Protein AF-A0A955KE18-F1 (afdb_monomer_lite)

Secondary structure (DSSP, 8-state):
----BSS-SSS--SS-HHHHHHHHHTT--BHHHHTTSBHHHHHHH-TT--HHHHHHHHHHHHTTT--PBP-SBPP--S-TTHHHHHHHHTTT--BHHHHHTS-HHHHHHHTTGGGSTT-SSHHHHHHHHHHTT--GGGS--TT--HHHHHHHHHTT--SSGGGTTS-HHHHHHHTSTTTT-TTPPPPS--HHHHHHHHHHHHHTT-PPP----

Sequence (213 aa):
MKKTELFTSTGHDELSLELKRLLTKAGLKSFSQLSEFTRLGLLELIPELKVRHLVNLELALEIRDLFFQPDNSIQLDLFINQRKLFELWKKGVYTYEQLDKLPFAEFAVAMGGPHSRFFRRRVDAESWAKEHGIAKKLFEILYLTSRTAWLLYAGGITSLEETVIKSDFELAQILQPSFGLNGIKLLPLTRKRLLEIKFALLKAGIHRPCMPL

Structure (mmCIF, N/CA/C/O backbone):
data_AF-A0A955KE18-F1
#
_entry.id   AF-A0A955KE18-F1
#
loop_
_atom_site.group_PDB
_atom_site.id
_atom_site.type_symbol
_atom_site.label_atom_id
_atom_site.label_alt_id
_atom_site.label_comp_id
_atom_site.label_asym_id
_atom_site.label_entity_id
_atom_site.label_seq_id
_atom_site.pdbx_PDB_ins_code
_atom_site.Cartn_x
_atom_site.Cartn_y
_atom_site.Cartn_z
_atom_site.occupancy
_atom_site.B_iso_or_equiv
_atom_site.auth_seq_id
_atom_site.auth_comp_id
_atom_site.auth_asym_id
_atom_site.auth_atom_id
_atom_site.pdbx_PDB_model_num
ATOM 1 N N . MET A 1 1 ? 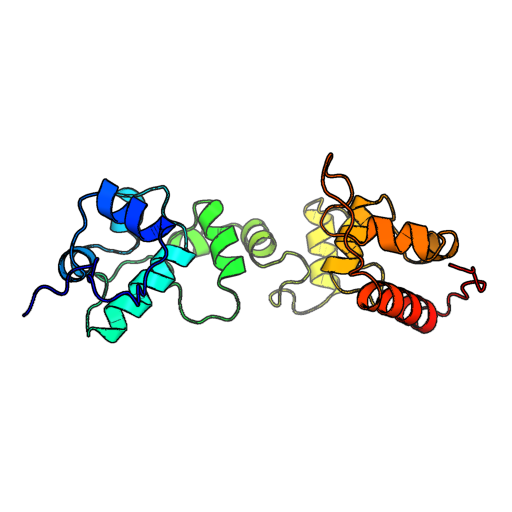-27.427 -4.210 27.580 1.00 44.22 1 MET A N 1
ATOM 2 C CA . MET A 1 1 ? -26.305 -4.959 26.965 1.00 44.22 1 MET A CA 1
ATOM 3 C C . MET A 1 1 ? -25.075 -4.826 27.853 1.00 44.22 1 MET A C 1
ATOM 5 O O . MET A 1 1 ? -24.853 -3.742 28.381 1.00 44.22 1 MET A O 1
ATOM 9 N N . LYS A 1 2 ? -24.318 -5.909 28.088 1.00 43.44 2 LYS A N 1
ATOM 10 C CA . LYS A 1 2 ? -23.062 -5.845 28.857 1.00 43.44 2 LYS A CA 1
ATOM 11 C C . LYS A 1 2 ? -22.072 -4.953 28.098 1.00 43.44 2 LYS A C 1
ATOM 13 O O . LYS A 1 2 ? -21.867 -5.167 26.910 1.00 43.44 2 LYS A O 1
ATOM 18 N N . LYS A 1 3 ? -21.480 -3.959 28.769 1.00 49.47 3 LYS A N 1
ATOM 19 C CA . LYS A 1 3 ? -20.371 -3.170 28.215 1.00 49.47 3 LYS A CA 1
ATOM 20 C C . LYS A 1 3 ? -19.188 -4.115 28.013 1.00 49.47 3 LYS A C 1
ATOM 22 O O . LYS A 1 3 ? -18.540 -4.496 28.981 1.00 49.47 3 LYS A O 1
ATOM 27 N N . THR A 1 4 ? -18.943 -4.538 26.780 1.00 64.44 4 THR A N 1
ATOM 28 C CA . THR A 1 4 ? -17.743 -5.299 26.427 1.00 64.44 4 THR A CA 1
ATOM 29 C C . THR A 1 4 ? -16.579 -4.314 26.422 1.00 64.44 4 THR A C 1
ATOM 31 O O . THR A 1 4 ? -16.478 -3.448 25.548 1.00 64.44 4 THR A O 1
ATOM 34 N N . GLU A 1 5 ? -15.762 -4.366 27.469 1.00 71.19 5 GLU A N 1
ATOM 35 C CA . GLU A 1 5 ? -14.581 -3.517 27.611 1.00 71.19 5 GLU A CA 1
ATOM 36 C C . GLU A 1 5 ? -13.586 -3.793 26.472 1.00 71.19 5 GLU A C 1
ATOM 38 O O . GLU A 1 5 ? -13.422 -4.934 26.040 1.00 71.19 5 GLU A O 1
ATOM 43 N N . LEU A 1 6 ? -12.917 -2.743 25.981 1.00 66.06 6 LEU A N 1
ATOM 44 C CA . LEU A 1 6 ? -11.874 -2.845 24.945 1.00 66.06 6 LEU A CA 1
ATOM 45 C C . LEU A 1 6 ? -10.600 -3.537 25.453 1.00 66.06 6 LEU A C 1
ATOM 47 O O . LEU A 1 6 ? -9.755 -3.969 24.667 1.00 66.06 6 LEU A O 1
ATOM 51 N N . PHE A 1 7 ? -10.438 -3.604 26.773 1.00 68.62 7 PHE A N 1
ATOM 52 C CA . PHE A 1 7 ? -9.232 -4.066 27.441 1.00 68.62 7 PHE A CA 1
ATOM 53 C C . PHE A 1 7 ? -9.607 -5.161 28.441 1.00 68.62 7 PHE A C 1
ATOM 55 O O . PHE A 1 7 ? -9.919 -4.877 29.591 1.00 68.62 7 PHE A O 1
ATOM 62 N N . THR A 1 8 ? -9.600 -6.418 28.006 1.00 60.78 8 THR A N 1
ATOM 63 C CA . THR A 1 8 ? -9.809 -7.562 28.902 1.00 60.78 8 THR A CA 1
ATOM 64 C C . THR A 1 8 ? -8.496 -7.982 29.558 1.00 60.78 8 THR A C 1
ATOM 66 O O . THR A 1 8 ? -7.443 -7.966 28.928 1.00 60.78 8 THR A O 1
ATOM 69 N N . SER A 1 9 ? -8.547 -8.413 30.818 1.00 50.03 9 SER A N 1
ATOM 70 C CA . SER A 1 9 ? -7.382 -8.887 31.584 1.00 50.03 9 SER A CA 1
ATOM 71 C C . SER A 1 9 ? -6.884 -10.289 31.189 1.00 50.03 9 SER A C 1
ATOM 73 O O . SER A 1 9 ? -5.936 -10.794 31.785 1.00 50.03 9 SER A O 1
ATOM 75 N N . THR A 1 10 ? -7.502 -10.939 30.199 1.00 49.62 10 THR A N 1
ATOM 76 C CA . THR A 1 10 ? -7.378 -12.384 29.933 1.00 49.62 10 THR A CA 1
ATOM 77 C C . THR A 1 10 ? -6.308 -12.785 28.907 1.00 49.62 10 THR A C 1
ATOM 79 O O . THR A 1 10 ? -6.314 -13.914 28.429 1.00 49.62 10 THR A O 1
ATOM 82 N N . GLY A 1 11 ? -5.347 -11.915 28.581 1.00 41.34 11 GLY A N 1
ATOM 83 C CA . GLY A 1 11 ? -4.102 -12.306 27.892 1.00 41.34 11 GLY A CA 1
ATOM 84 C C . GLY A 1 11 ? -4.207 -12.670 26.400 1.00 41.34 11 GLY A C 1
ATOM 85 O O . GLY A 1 11 ? -3.175 -12.785 25.741 1.00 41.34 11 GLY A O 1
ATOM 86 N N . HIS A 1 12 ? -5.413 -12.774 25.836 1.00 47.25 12 HIS A N 1
ATOM 87 C CA . HIS A 1 12 ? -5.652 -12.876 24.392 1.00 47.25 12 HIS A CA 1
ATOM 88 C C . HIS A 1 12 ? -6.223 -11.564 23.869 1.00 47.25 12 HIS A C 1
ATOM 90 O O . HIS A 1 12 ? -7.423 -11.407 23.661 1.00 47.25 12 HIS A O 1
ATOM 96 N N . ASP A 1 13 ? -5.335 -10.592 23.704 1.00 61.28 13 ASP A N 1
ATOM 97 C CA . ASP A 1 13 ? -5.711 -9.274 23.230 1.00 61.28 13 ASP A CA 1
ATOM 98 C C . ASP A 1 13 ? -5.904 -9.269 21.713 1.00 61.28 13 ASP A C 1
ATOM 100 O O . ASP A 1 13 ? -4.947 -9.331 20.945 1.00 61.28 13 ASP A O 1
ATOM 104 N N . GLU A 1 14 ? -7.162 -9.155 21.287 1.00 65.94 14 GLU A N 1
ATOM 105 C CA . GLU A 1 14 ? -7.567 -9.067 19.875 1.00 65.94 14 GLU A CA 1
ATOM 106 C C . GLU A 1 14 ? -7.007 -7.819 19.167 1.00 65.94 14 GLU A C 1
ATOM 108 O O . GLU A 1 14 ? -6.868 -7.787 17.944 1.00 65.94 14 GLU A O 1
ATOM 113 N N . LEU A 1 15 ? -6.656 -6.783 19.936 1.00 75.62 15 LEU A N 1
ATOM 114 C CA . LEU A 1 15 ? -6.147 -5.511 19.430 1.00 75.62 15 LEU A CA 1
ATOM 115 C C . LEU A 1 15 ? -4.656 -5.356 19.723 1.00 75.62 15 LEU A C 1
ATOM 117 O O . LEU A 1 15 ? -4.190 -5.601 20.838 1.00 75.62 15 LEU A O 1
ATOM 121 N N . SER A 1 16 ? -3.912 -4.857 18.734 1.00 79.38 16 SER A N 1
ATOM 122 C CA . SER A 1 16 ? -2.484 -4.580 18.891 1.00 79.38 16 SER A CA 1
ATOM 123 C C . SER A 1 16 ? -2.221 -3.547 19.993 1.00 79.38 16 SER A C 1
ATOM 125 O O . SER A 1 16 ? -3.014 -2.634 20.227 1.00 79.38 16 SER A O 1
ATOM 127 N N . LEU A 1 17 ? -1.054 -3.637 20.636 1.00 81.75 17 LEU A N 1
ATOM 128 C CA . LEU A 1 17 ? -0.642 -2.694 21.683 1.00 81.75 17 LEU A CA 1
ATOM 129 C C . LEU A 1 17 ? -0.594 -1.236 21.178 1.00 81.75 17 LEU A C 1
ATOM 131 O O . LEU A 1 17 ? -0.898 -0.307 21.924 1.00 81.75 17 LEU A O 1
ATOM 135 N N . GLU A 1 18 ? -0.235 -1.037 19.905 1.00 84.31 18 GLU A N 1
ATOM 136 C CA . GLU A 1 18 ? -0.292 0.265 19.225 1.00 84.31 18 GLU A CA 1
ATOM 137 C C . GLU A 1 18 ? -1.727 0.804 19.203 1.00 84.31 18 GLU A C 1
ATOM 139 O O . GLU A 1 18 ? -1.970 1.918 19.662 1.00 84.31 18 GLU A O 1
ATOM 144 N N . LEU A 1 19 ? -2.678 -0.006 18.732 1.00 84.25 19 LEU A N 1
ATOM 145 C CA . LEU A 1 19 ? -4.082 0.376 18.623 1.00 84.25 19 LEU A CA 1
ATOM 146 C C . LEU A 1 19 ? -4.696 0.670 19.992 1.00 84.25 19 LEU A C 1
ATOM 148 O O . LEU A 1 19 ? -5.354 1.690 20.172 1.00 84.25 19 LEU A O 1
ATOM 152 N N . LYS A 1 20 ? -4.401 -0.168 20.986 1.00 84.38 20 LYS A N 1
ATOM 153 C CA . LYS A 1 20 ? -4.846 0.048 22.364 1.00 84.38 20 LYS A CA 1
ATOM 154 C C . LYS A 1 20 ? -4.407 1.403 22.907 1.00 84.38 20 LYS A C 1
ATOM 156 O O . LYS A 1 20 ? -5.231 2.140 23.433 1.00 84.38 20 LYS A O 1
ATOM 161 N N . ARG A 1 21 ? -3.132 1.765 22.725 1.00 86.44 21 ARG A N 1
ATOM 162 C CA . ARG A 1 21 ? -2.597 3.064 23.168 1.00 86.44 21 ARG A CA 1
ATOM 163 C C . ARG A 1 21 ? -3.319 4.240 22.515 1.00 86.44 21 ARG A C 1
ATOM 165 O O . ARG A 1 21 ? -3.575 5.225 23.201 1.00 86.44 21 ARG A O 1
ATOM 172 N N . LEU A 1 22 ? -3.633 4.142 21.224 1.00 89.44 22 LEU A N 1
ATOM 173 C CA . LEU A 1 22 ? -4.369 5.184 20.503 1.00 89.44 22 LEU A CA 1
ATOM 174 C C . LEU A 1 22 ? -5.787 5.356 21.067 1.00 89.44 22 LEU A C 1
ATOM 176 O O . LEU A 1 22 ? -6.171 6.466 21.422 1.00 89.44 22 LEU A O 1
ATOM 180 N N . LEU A 1 23 ? -6.521 4.256 21.251 1.00 89.44 23 LEU A N 1
ATOM 181 C CA . LEU A 1 23 ? -7.885 4.284 21.795 1.00 89.44 23 LEU A CA 1
ATOM 182 C C . LEU A 1 23 ? -7.929 4.781 23.243 1.00 89.44 23 LEU A C 1
ATOM 184 O O . LEU A 1 23 ? -8.769 5.611 23.583 1.00 89.44 23 LEU A O 1
ATOM 188 N N . THR A 1 24 ? -6.992 4.336 24.090 1.00 87.56 24 THR A N 1
ATOM 189 C CA . THR A 1 24 ? -6.902 4.806 25.479 1.00 87.56 24 THR A CA 1
ATOM 190 C C . THR A 1 24 ? -6.626 6.306 25.546 1.00 87.56 24 THR A C 1
ATOM 192 O O . THR A 1 24 ? -7.254 6.992 26.351 1.00 87.56 24 THR A O 1
ATOM 195 N N . LYS A 1 25 ? -5.722 6.832 24.704 1.00 89.12 25 LYS A N 1
ATOM 196 C CA . LYS A 1 25 ? -5.442 8.277 24.635 1.00 89.12 25 LYS A CA 1
ATOM 197 C C . LYS A 1 25 ? -6.675 9.087 24.237 1.00 89.12 25 LYS A C 1
ATOM 199 O O . LYS A 1 25 ? -6.874 10.168 24.776 1.00 89.12 25 LYS A O 1
ATOM 204 N N . ALA A 1 26 ? -7.505 8.543 23.353 1.00 87.06 26 ALA A N 1
ATOM 205 C CA . ALA A 1 26 ? -8.761 9.153 22.929 1.00 87.06 26 ALA A CA 1
ATOM 206 C C . ALA A 1 26 ? -9.922 8.959 23.925 1.00 87.06 26 ALA A C 1
ATOM 208 O O . ALA A 1 26 ? -11.042 9.379 23.658 1.00 87.06 26 ALA A O 1
ATOM 209 N N . GLY A 1 27 ? -9.688 8.303 25.067 1.00 89.00 27 GLY A N 1
ATOM 210 C CA . GLY A 1 27 ? -10.716 8.068 26.084 1.00 89.00 27 GLY A CA 1
ATOM 211 C C . GLY A 1 27 ? -11.725 6.966 25.740 1.00 89.00 27 GLY A C 1
ATOM 212 O O . GLY A 1 27 ? -12.706 6.799 26.467 1.00 89.00 27 GLY A O 1
ATOM 213 N N . LEU A 1 28 ? -11.482 6.182 24.686 1.00 89.19 28 LEU A N 1
ATOM 214 C CA . LEU A 1 28 ? -12.350 5.089 24.249 1.00 89.19 28 LEU A CA 1
ATOM 215 C C . LEU A 1 28 ? -12.003 3.808 25.019 1.00 89.19 28 LEU A C 1
ATOM 217 O O . LEU A 1 28 ? -10.876 3.309 24.957 1.00 89.19 28 LEU A O 1
ATOM 221 N N . LYS A 1 29 ? -12.969 3.290 25.785 1.00 85.12 29 LYS A N 1
ATOM 222 C CA . LYS A 1 29 ? -12.775 2.191 26.749 1.00 85.12 29 LYS A CA 1
ATOM 223 C C . LYS A 1 29 ? -13.691 0.986 26.531 1.00 85.12 29 LYS A C 1
ATOM 225 O O . LYS A 1 29 ? -13.410 -0.076 27.085 1.00 85.12 29 LYS A O 1
ATOM 230 N N . SER A 1 30 ? -14.738 1.095 25.714 1.00 86.12 30 SER A N 1
ATOM 231 C CA . SER A 1 30 ? -15.592 -0.044 25.355 1.00 86.12 30 SER A CA 1
ATOM 232 C C . SER A 1 30 ? -15.920 -0.109 23.866 1.00 86.12 30 SER A C 1
ATOM 234 O O . SER A 1 30 ? -15.949 0.903 23.169 1.00 86.12 30 SER A O 1
ATOM 236 N N . PHE A 1 31 ? -16.234 -1.316 23.390 1.00 85.00 31 PHE A N 1
ATOM 237 C CA . PHE A 1 31 ? -16.703 -1.527 22.017 1.00 85.00 31 PHE A CA 1
ATOM 238 C C . PHE A 1 31 ? -18.038 -0.823 21.744 1.00 85.00 31 PHE A C 1
ATOM 240 O O . PHE A 1 31 ? -18.260 -0.335 20.644 1.00 85.00 31 PHE A O 1
ATOM 247 N N . SER A 1 32 ? -18.892 -0.680 22.762 1.00 86.25 32 SER A N 1
ATOM 248 C CA . SER A 1 32 ? -20.140 0.082 22.638 1.00 86.25 32 SER A CA 1
ATOM 249 C C . SER A 1 32 ? -19.906 1.565 22.328 1.00 86.25 32 SER A C 1
ATOM 251 O O . SER A 1 32 ? -20.684 2.156 21.594 1.00 86.25 32 SER A O 1
ATOM 253 N N . GLN A 1 33 ? -18.835 2.170 22.862 1.00 89.69 33 GLN A N 1
ATOM 254 C CA . GLN A 1 33 ? -18.489 3.553 22.519 1.00 89.69 33 GLN A CA 1
ATOM 255 C C . GLN A 1 33 ? -18.046 3.644 21.062 1.00 89.69 33 GLN A C 1
ATOM 257 O O . GLN A 1 33 ? -18.396 4.592 20.381 1.00 89.69 33 GLN A O 1
ATOM 262 N N . LEU A 1 34 ? -17.312 2.644 20.561 1.00 88.31 34 LEU A N 1
ATOM 263 C CA . LEU A 1 34 ? -16.888 2.616 19.161 1.00 88.31 34 LEU A CA 1
ATOM 264 C C . LEU A 1 34 ? -18.074 2.539 18.193 1.00 88.31 34 LEU A C 1
ATOM 266 O O . LEU A 1 34 ? -18.036 3.213 17.172 1.00 88.31 34 LEU A O 1
ATOM 270 N N . SER A 1 35 ? -19.139 1.798 18.525 1.00 87.88 35 SER A N 1
ATOM 271 C CA . SER A 1 35 ? -20.347 1.715 17.683 1.00 87.88 35 SER A CA 1
ATOM 272 C C . SER A 1 35 ? -21.156 3.017 17.582 1.00 87.88 35 SER A C 1
ATOM 274 O O . SER A 1 35 ? -22.066 3.114 16.761 1.00 87.88 35 SER A O 1
ATOM 276 N N . GLU A 1 36 ? -20.847 4.026 18.402 1.00 90.31 36 GLU A N 1
ATOM 277 C CA . GLU A 1 36 ? -21.452 5.363 18.306 1.00 90.31 36 GLU A CA 1
ATOM 278 C C . GLU A 1 36 ? -20.779 6.225 17.224 1.00 90.31 36 GLU A C 1
ATOM 280 O O . GLU A 1 36 ? -21.361 7.208 16.771 1.00 90.31 36 GLU A O 1
ATOM 285 N N . PHE A 1 37 ? -19.574 5.854 16.776 1.00 90.25 37 PHE A N 1
ATOM 286 C CA . PHE A 1 37 ? -18.830 6.592 15.759 1.00 90.25 37 PHE A CA 1
ATOM 287 C C . PHE A 1 37 ? -19.086 6.048 14.353 1.00 90.25 37 PHE A C 1
ATOM 289 O O . PHE A 1 37 ? -19.303 4.853 14.145 1.00 90.25 37 PHE A O 1
ATOM 296 N N . THR A 1 38 ? -18.988 6.939 13.369 1.00 87.44 38 THR A N 1
ATOM 297 C CA . THR A 1 38 ? -18.707 6.565 11.980 1.00 87.44 38 THR A CA 1
ATOM 298 C C . THR A 1 38 ? -17.209 6.281 11.816 1.00 87.44 38 THR A C 1
ATOM 300 O O . THR A 1 38 ? -16.398 6.660 12.670 1.00 87.44 38 THR A O 1
ATOM 303 N N . ARG A 1 39 ? -16.793 5.645 10.712 1.00 80.88 39 ARG A N 1
ATOM 304 C CA . ARG A 1 39 ? -15.359 5.403 10.455 1.00 80.88 39 ARG A CA 1
ATOM 305 C C . ARG A 1 39 ? -14.594 6.717 10.337 1.00 80.88 39 ARG A C 1
ATOM 307 O O . ARG A 1 39 ? -13.512 6.849 10.909 1.00 80.88 39 ARG A O 1
ATOM 314 N N . LEU A 1 40 ? -15.173 7.683 9.622 1.00 81.25 40 LEU A N 1
ATOM 315 C CA . LEU A 1 40 ? -14.588 9.015 9.467 1.00 81.25 40 LEU A CA 1
ATOM 316 C C . LEU A 1 40 ? -14.537 9.763 10.789 1.00 81.25 40 LEU A C 1
ATOM 318 O O . LEU A 1 40 ? -13.484 10.285 11.135 1.00 81.25 40 LEU A O 1
ATOM 322 N N . GLY A 1 41 ? -15.620 9.737 11.566 1.00 86.81 41 GLY A N 1
ATOM 323 C CA . GLY A 1 41 ? -15.657 10.399 12.867 1.00 86.81 41 GLY A CA 1
ATOM 324 C C . GLY A 1 41 ? -14.595 9.852 13.822 1.00 86.81 41 GLY A C 1
ATOM 325 O O . GLY A 1 41 ? -13.973 10.612 14.562 1.00 86.81 41 GLY A O 1
ATOM 326 N N . LEU A 1 42 ? -14.318 8.544 13.771 1.00 87.94 42 LEU A N 1
ATOM 327 C CA . LEU A 1 42 ? -13.255 7.942 14.574 1.00 87.94 42 LEU A CA 1
ATOM 328 C C . LEU A 1 42 ? -11.845 8.356 14.107 1.00 87.94 42 LEU A C 1
ATOM 330 O O . LEU A 1 42 ? -10.963 8.548 14.943 1.00 87.94 42 LEU A O 1
ATOM 334 N N . LEU A 1 43 ? -11.619 8.507 12.798 1.00 81.81 43 LEU A N 1
ATOM 335 C CA . LEU A 1 43 ? -10.354 9.013 12.244 1.00 81.81 43 LEU A CA 1
ATOM 336 C C . LEU A 1 43 ? -10.121 10.487 12.564 1.00 81.81 43 LEU A C 1
ATOM 338 O O . LEU A 1 43 ? -9.006 10.869 12.897 1.00 81.81 43 LEU A O 1
ATOM 342 N N . GLU A 1 44 ? -11.160 11.310 12.460 1.00 84.12 44 GLU A N 1
ATOM 343 C CA . GLU A 1 44 ? -11.095 12.728 12.812 1.00 84.12 44 GLU A CA 1
ATOM 344 C C . GLU A 1 44 ? -10.773 12.905 14.298 1.00 84.12 44 GLU A C 1
ATOM 346 O O . GLU A 1 44 ? -9.970 13.764 14.662 1.00 84.12 44 GLU A O 1
ATOM 351 N N . LEU A 1 45 ? -11.338 12.043 15.151 1.00 88.75 45 LEU A N 1
ATOM 352 C CA . LEU A 1 45 ? -11.025 12.005 16.576 1.00 88.75 45 LEU A CA 1
ATOM 353 C C . LEU A 1 45 ? -9.596 11.506 16.856 1.00 88.75 45 LEU A C 1
ATOM 355 O O . LEU A 1 45 ? -8.966 11.968 17.808 1.00 88.75 45 LEU A O 1
ATOM 359 N N . ILE A 1 46 ? -9.090 10.550 16.067 1.00 89.75 46 ILE A N 1
ATOM 360 C CA . ILE A 1 46 ? -7.779 9.912 16.266 1.00 89.75 46 ILE A CA 1
ATOM 361 C C . ILE A 1 46 ? -6.996 9.869 14.940 1.00 89.75 46 ILE A C 1
ATOM 363 O O . ILE A 1 46 ? -6.937 8.817 14.288 1.00 89.75 46 ILE A O 1
ATOM 367 N N . PRO A 1 47 ? -6.345 10.978 14.543 1.00 81.50 47 PRO A N 1
ATOM 368 C CA . PRO A 1 47 ? -5.675 11.095 13.244 1.00 81.50 47 PRO A CA 1
ATOM 369 C C . PRO A 1 47 ? -4.545 10.082 13.015 1.00 81.50 47 PRO A C 1
ATOM 371 O O . PRO A 1 47 ? -4.185 9.784 11.878 1.00 81.50 47 PRO A O 1
ATOM 374 N N . GLU A 1 48 ? -3.963 9.525 14.081 1.00 84.81 48 GLU A N 1
ATOM 375 C CA . GLU A 1 48 ? -2.908 8.513 13.998 1.00 84.81 48 GLU A CA 1
ATOM 376 C C . GLU A 1 48 ? -3.432 7.094 13.712 1.00 84.81 48 GLU A C 1
ATOM 378 O O . GLU A 1 48 ? -2.637 6.155 13.543 1.00 84.81 48 GLU A O 1
ATOM 383 N N . LEU A 1 49 ? -4.755 6.895 13.661 1.00 81.38 49 LEU A N 1
ATOM 384 C CA . LEU A 1 49 ? -5.328 5.626 13.231 1.00 81.38 49 LEU A CA 1
ATOM 385 C C . LEU A 1 49 ? -4.958 5.337 11.772 1.00 81.38 49 LEU A C 1
ATOM 387 O O . LEU A 1 49 ? -5.113 6.143 10.863 1.00 81.38 49 LEU A O 1
ATOM 391 N N . LYS A 1 50 ? -4.479 4.116 11.540 1.00 75.62 50 LYS A N 1
ATOM 392 C CA . LYS A 1 50 ? -4.192 3.585 10.207 1.00 75.62 50 LYS A CA 1
ATOM 393 C C . LYS A 1 50 ? -5.396 2.769 9.744 1.00 75.62 50 LYS A C 1
ATOM 395 O O . LYS A 1 50 ? -6.054 2.152 10.571 1.00 75.62 50 LYS A O 1
ATOM 400 N N . VAL A 1 51 ? -5.592 2.627 8.432 1.00 67.88 51 VAL A N 1
ATOM 401 C CA . VAL A 1 51 ? -6.580 1.702 7.819 1.00 67.88 51 VAL A CA 1
ATOM 402 C C . VAL A 1 51 ? -6.608 0.336 8.507 1.00 67.88 51 VAL A C 1
ATOM 404 O O . VAL A 1 51 ? -7.659 -0.138 8.913 1.00 67.88 51 VAL A O 1
ATOM 407 N N . ARG A 1 52 ? -5.431 -0.273 8.717 1.00 67.69 52 ARG A N 1
ATOM 408 C CA . ARG A 1 52 ? -5.302 -1.579 9.389 1.00 67.69 52 ARG A CA 1
ATOM 409 C C . ARG A 1 52 ? -5.913 -1.602 10.795 1.00 67.69 52 ARG A C 1
ATOM 411 O O . ARG A 1 52 ? -6.335 -2.648 11.260 1.00 67.69 52 ARG A O 1
ATOM 418 N N . HIS A 1 53 ? -5.897 -0.465 11.490 1.00 81.62 53 HIS A N 1
ATOM 419 C CA . HIS A 1 53 ? -6.486 -0.341 12.813 1.00 81.62 53 HIS A CA 1
ATOM 420 C C . HIS A 1 53 ? -8.008 -0.356 12.717 1.00 81.62 53 HIS A C 1
ATOM 422 O O . HIS A 1 53 ? -8.631 -1.072 13.484 1.00 81.62 53 HIS A O 1
ATOM 428 N N . LEU A 1 54 ? -8.589 0.361 11.752 1.00 78.50 54 LEU A N 1
ATOM 429 C CA . LEU A 1 54 ? -10.036 0.361 11.538 1.00 78.50 54 LEU A CA 1
ATOM 430 C C . LEU A 1 54 ? -10.552 -1.006 11.102 1.00 78.50 54 LEU A C 1
ATOM 432 O O . LEU A 1 54 ? -11.509 -1.466 11.701 1.00 78.50 54 LEU A O 1
ATOM 436 N N . VAL A 1 55 ? -9.871 -1.698 10.180 1.00 72.94 55 VAL A N 1
ATOM 437 C CA . VAL A 1 55 ? -10.240 -3.077 9.793 1.00 72.94 55 VAL A CA 1
ATOM 438 C C . VAL A 1 55 ? -10.253 -3.998 11.013 1.00 72.94 55 VAL A C 1
ATOM 440 O O . VAL A 1 55 ? -11.195 -4.755 11.222 1.00 72.94 55 VAL A O 1
ATOM 443 N N . ASN A 1 56 ? -9.218 -3.918 11.856 1.00 76.88 56 ASN A N 1
ATOM 444 C CA . ASN A 1 56 ? -9.161 -4.719 13.077 1.00 76.88 56 ASN A CA 1
ATOM 445 C C . ASN A 1 56 ? -10.299 -4.367 14.050 1.00 76.88 56 ASN A C 1
ATOM 447 O O . ASN A 1 56 ? -10.793 -5.254 14.741 1.00 76.88 56 ASN A O 1
ATOM 451 N N . LEU A 1 57 ? -10.710 -3.096 14.116 1.00 83.81 57 LEU A N 1
ATOM 452 C CA . LEU A 1 57 ? -11.838 -2.669 14.945 1.00 83.81 57 LEU A CA 1
ATOM 453 C C . LEU A 1 57 ? -13.182 -3.107 14.375 1.00 83.81 57 LEU A C 1
ATOM 455 O O . LEU A 1 57 ? -14.028 -3.530 15.151 1.00 83.81 57 LEU A O 1
ATOM 459 N N . GLU A 1 58 ? -13.369 -3.055 13.059 1.00 80.06 58 GLU A N 1
ATOM 460 C CA . GLU A 1 58 ? -14.572 -3.554 12.389 1.00 80.06 58 GLU A CA 1
ATOM 461 C C . GLU A 1 58 ? -14.770 -5.038 12.657 1.00 80.06 58 GLU A C 1
ATOM 463 O O . GLU A 1 58 ? -15.830 -5.429 13.132 1.00 80.06 58 GLU A O 1
ATOM 468 N N . LEU A 1 59 ? -13.723 -5.843 12.460 1.00 76.88 59 LEU A N 1
ATOM 469 C CA . LEU A 1 59 ? -13.763 -7.275 12.757 1.00 76.88 59 LEU A CA 1
ATOM 470 C C . LEU A 1 59 ? -14.073 -7.533 14.238 1.00 76.88 59 LEU A C 1
ATOM 472 O O . LEU A 1 59 ? -14.882 -8.396 14.570 1.00 76.88 59 LEU A O 1
ATOM 476 N N . ALA A 1 60 ? -13.450 -6.771 15.142 1.00 81.56 60 ALA A N 1
ATOM 477 C CA . ALA A 1 60 ? -13.691 -6.917 16.574 1.00 81.56 60 ALA A CA 1
ATOM 478 C C . ALA A 1 60 ? -15.113 -6.488 16.990 1.00 81.56 60 ALA A C 1
ATOM 480 O O . ALA A 1 60 ? -15.671 -7.069 17.924 1.00 81.56 60 ALA A O 1
ATOM 481 N N . LEU A 1 61 ? -15.705 -5.497 16.317 1.00 81.81 61 LEU A N 1
ATOM 482 C CA . LEU A 1 61 ? -17.097 -5.091 16.509 1.00 81.81 61 LEU A CA 1
ATOM 483 C C . LEU A 1 61 ? -18.060 -6.159 15.966 1.00 81.81 61 LEU A C 1
ATOM 485 O O . LEU A 1 61 ? -18.960 -6.572 16.693 1.00 81.81 61 LEU A O 1
ATOM 489 N N . GLU A 1 62 ? -17.814 -6.675 14.760 1.00 81.06 62 GLU A N 1
ATOM 490 C CA . GLU A 1 62 ? -18.661 -7.666 14.085 1.00 81.06 62 GLU A CA 1
ATOM 491 C C . GLU A 1 62 ? -18.766 -8.979 14.878 1.00 81.06 62 GLU A C 1
ATOM 493 O O . GLU A 1 62 ? -19.864 -9.489 15.086 1.00 81.06 62 GLU A O 1
ATOM 498 N N . ILE A 1 63 ? -17.651 -9.476 15.439 1.00 81.12 63 ILE A N 1
ATOM 499 C CA . ILE A 1 63 ? -17.640 -10.652 16.339 1.00 81.12 63 ILE A CA 1
ATOM 500 C C . ILE A 1 63 ? -18.581 -10.465 17.549 1.00 81.12 63 ILE A C 1
ATOM 502 O O . ILE A 1 63 ? -19.016 -11.437 18.170 1.00 81.12 63 ILE A O 1
ATOM 506 N N . ARG A 1 64 ? -18.890 -9.216 17.906 1.00 79.75 64 ARG A N 1
ATOM 507 C CA . ARG A 1 64 ? -19.712 -8.834 19.060 1.00 79.75 64 ARG A CA 1
ATOM 508 C C . ARG A 1 64 ? -21.109 -8.351 18.672 1.00 79.75 64 ARG A C 1
ATOM 510 O O . ARG A 1 64 ? -21.793 -7.825 19.547 1.00 79.75 64 ARG A O 1
ATOM 517 N N . ASP A 1 65 ? -21.511 -8.523 17.412 1.00 82.06 65 ASP A N 1
ATOM 518 C CA . ASP A 1 65 ? -22.777 -8.011 16.867 1.00 82.06 65 ASP A CA 1
ATOM 519 C C . ASP A 1 65 ? -22.925 -6.488 17.065 1.00 82.06 65 ASP A C 1
ATOM 521 O O . ASP A 1 65 ? -23.986 -5.950 17.381 1.00 82.06 65 ASP A O 1
ATOM 525 N N . LEU A 1 66 ? -21.798 -5.782 16.947 1.00 85.44 66 LEU A N 1
ATOM 526 C CA . LEU A 1 66 ? -21.717 -4.330 16.941 1.00 85.44 66 LEU A CA 1
ATOM 527 C C . LEU A 1 66 ? -21.177 -3.874 15.590 1.00 85.44 66 LEU A C 1
ATOM 529 O O . LEU A 1 66 ? -20.397 -4.567 14.942 1.00 85.44 66 LEU A O 1
ATOM 533 N N . PHE A 1 67 ? -21.552 -2.666 15.190 1.00 84.38 67 PHE A N 1
ATOM 534 C CA . PHE A 1 67 ? -21.120 -2.070 13.933 1.00 84.38 67 PHE A CA 1
ATOM 535 C C . PHE A 1 67 ? -20.832 -0.588 14.157 1.00 84.38 67 PHE A C 1
ATOM 537 O O . PHE A 1 67 ? -21.444 0.040 15.022 1.00 84.38 67 PHE A O 1
ATOM 544 N N . PHE A 1 68 ? -19.902 -0.021 13.387 1.00 86.06 68 PHE A N 1
ATOM 545 C CA . PHE A 1 68 ? -19.812 1.435 13.276 1.00 86.06 68 PHE A CA 1
ATOM 546 C C . PHE A 1 68 ? -21.116 1.994 12.699 1.00 86.06 68 PHE A C 1
ATOM 548 O O . PHE A 1 68 ? -21.790 1.320 11.914 1.00 86.06 68 PHE A O 1
ATOM 555 N N . GLN A 1 69 ? -21.444 3.240 13.043 1.00 84.94 69 GLN A N 1
ATOM 556 C CA . GLN A 1 69 ? -22.516 3.953 12.357 1.00 84.94 69 GLN A CA 1
ATOM 557 C C . GLN A 1 69 ? -22.199 4.026 10.855 1.00 84.94 69 GLN A C 1
ATOM 559 O O . GLN A 1 69 ? -21.042 4.260 10.482 1.00 84.94 69 GLN A O 1
ATOM 564 N N . PRO A 1 70 ? -23.197 3.823 9.981 1.00 79.00 70 PRO A N 1
ATOM 565 C CA . PRO A 1 70 ? -22.988 3.906 8.546 1.00 79.00 70 PRO A CA 1
ATOM 566 C C . PRO A 1 70 ? -22.588 5.332 8.143 1.00 79.00 70 PRO A C 1
ATOM 568 O O . PRO A 1 70 ? -23.129 6.316 8.642 1.00 79.00 70 PRO A O 1
ATOM 571 N N . ASP A 1 71 ? -21.651 5.438 7.207 1.00 76.69 71 ASP A N 1
ATOM 572 C CA . ASP A 1 71 ? -21.235 6.684 6.568 1.00 76.69 71 ASP A CA 1
ATOM 573 C C . ASP A 1 71 ? -20.864 6.433 5.099 1.00 76.69 71 ASP A C 1
ATOM 575 O O . ASP A 1 71 ? -20.864 5.300 4.617 1.00 76.69 71 ASP A O 1
ATOM 579 N N . ASN A 1 72 ? -20.530 7.507 4.381 1.00 68.50 72 ASN A N 1
ATOM 580 C CA . ASN A 1 72 ? -20.112 7.444 2.976 1.00 68.50 72 ASN A CA 1
ATOM 581 C C . ASN A 1 72 ? -18.632 7.054 2.810 1.00 68.50 72 ASN A C 1
ATOM 583 O O . ASN A 1 72 ? -18.066 7.200 1.719 1.00 68.50 72 ASN A O 1
ATOM 587 N N . SER A 1 73 ? -17.974 6.632 3.892 1.00 68.12 73 SER A N 1
ATOM 588 C CA . SER A 1 73 ? -16.579 6.221 3.831 1.00 68.12 73 SER A CA 1
ATOM 589 C C . SER A 1 73 ? -16.437 4.935 3.027 1.00 68.12 73 SER A C 1
ATOM 591 O O . SER A 1 73 ? -17.335 4.091 2.985 1.00 68.12 73 SER A O 1
ATOM 593 N N . ILE A 1 74 ? -15.297 4.796 2.355 1.00 65.81 74 ILE A N 1
ATOM 594 C CA . ILE A 1 74 ? -14.966 3.566 1.645 1.00 65.81 74 ILE A CA 1
ATOM 595 C C . ILE A 1 74 ? -14.883 2.454 2.688 1.00 65.81 74 ILE A C 1
ATOM 597 O O . ILE A 1 74 ? -14.031 2.509 3.580 1.00 65.81 74 ILE A O 1
ATOM 601 N N . GLN A 1 75 ? -15.760 1.454 2.574 1.00 61.97 75 GLN A N 1
ATOM 602 C CA . GLN A 1 75 ? -15.674 0.282 3.433 1.00 61.97 75 GLN A CA 1
ATOM 603 C C . GLN A 1 75 ? -14.345 -0.416 3.171 1.00 61.97 75 GLN A C 1
ATOM 605 O O . GLN A 1 75 ? -13.906 -0.560 2.031 1.00 61.97 75 GLN A O 1
ATOM 610 N N . LEU A 1 76 ? -13.678 -0.810 4.249 1.00 60.59 76 LEU A N 1
ATOM 611 C CA . LEU A 1 76 ? -12.424 -1.542 4.189 1.00 60.59 76 LEU A CA 1
ATOM 612 C C . LEU A 1 76 ? -12.745 -3.033 4.254 1.00 60.59 76 LEU A C 1
ATOM 614 O O . LEU A 1 76 ? -12.303 -3.757 5.141 1.00 60.59 76 LEU A O 1
ATOM 618 N N . ASP A 1 77 ? -13.572 -3.475 3.317 1.00 52.62 77 ASP A N 1
ATOM 619 C CA . ASP A 1 77 ? -13.981 -4.857 3.162 1.00 52.62 77 ASP A CA 1
ATOM 620 C C . ASP A 1 77 ? -12.764 -5.793 3.002 1.00 52.62 77 ASP A C 1
ATOM 622 O O . ASP A 1 77 ? -11.620 -5.378 2.763 1.00 52.62 77 ASP A O 1
ATOM 626 N N . LEU A 1 78 ? -13.003 -7.105 3.120 1.00 47.34 78 LEU A N 1
ATOM 627 C CA . LEU A 1 78 ? -12.033 -8.192 2.888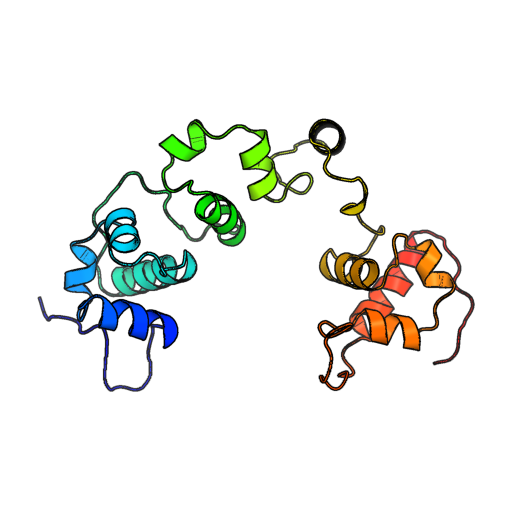 1.00 47.34 78 LEU A CA 1
ATOM 628 C C . LEU A 1 78 ? -11.499 -8.236 1.435 1.00 47.34 78 LEU A C 1
ATOM 630 O O . LEU A 1 78 ? -11.057 -9.275 0.940 1.00 47.34 78 LEU A O 1
ATOM 634 N N . PHE A 1 79 ? -11.527 -7.118 0.712 1.00 44.19 79 PHE A N 1
ATOM 635 C CA . PHE A 1 79 ? -10.926 -6.988 -0.594 1.00 44.19 79 PHE A CA 1
ATOM 636 C C . PHE A 1 79 ? -9.427 -7.271 -0.513 1.00 44.19 79 PHE A C 1
ATOM 638 O O . PHE A 1 79 ? -8.664 -6.657 0.233 1.00 44.19 79 PHE A O 1
ATOM 645 N N . ILE A 1 80 ? -8.995 -8.134 -1.427 1.00 41.75 80 ILE A N 1
ATOM 646 C CA . ILE A 1 80 ? -7.622 -8.570 -1.736 1.00 41.75 80 ILE A CA 1
ATOM 647 C C . ILE A 1 80 ? -6.618 -7.403 -1.948 1.00 41.75 80 ILE A C 1
ATOM 649 O O . ILE A 1 80 ? -5.430 -7.619 -2.165 1.00 41.75 80 ILE A O 1
ATOM 653 N N . ASN A 1 81 ? -7.052 -6.141 -1.858 1.00 55.88 81 ASN A N 1
ATOM 654 C CA . ASN A 1 81 ? -6.248 -4.946 -2.085 1.00 55.88 81 ASN A CA 1
ATOM 655 C C . ASN A 1 81 ? -6.364 -3.868 -0.985 1.00 55.88 81 ASN A C 1
ATOM 657 O O . ASN A 1 81 ? -6.207 -2.688 -1.295 1.00 55.88 81 ASN A O 1
ATOM 661 N N . GLN A 1 82 ? -6.537 -4.232 0.293 1.00 58.19 82 GLN A N 1
ATOM 662 C CA . GLN A 1 82 ? -6.444 -3.283 1.427 1.00 58.19 82 GLN A CA 1
ATOM 663 C C . GLN A 1 82 ? -5.202 -2.371 1.358 1.00 58.19 82 GLN A C 1
ATOM 665 O O . GLN A 1 82 ? -5.260 -1.185 1.678 1.00 58.19 82 GLN A O 1
ATOM 670 N N . ARG A 1 83 ? -4.074 -2.890 0.850 1.00 60.09 83 ARG A N 1
ATOM 671 C CA . ARG A 1 83 ? -2.843 -2.111 0.638 1.00 60.09 83 ARG A CA 1
ATOM 672 C C . ARG A 1 83 ? -3.005 -0.969 -0.374 1.00 60.09 83 ARG A C 1
ATOM 674 O O . ARG A 1 83 ? -2.339 0.044 -0.229 1.00 60.09 83 ARG A O 1
ATOM 681 N N . LYS A 1 84 ? -3.851 -1.127 -1.393 1.00 66.94 84 LYS A N 1
ATOM 682 C CA . LYS A 1 84 ? -4.076 -0.115 -2.437 1.00 66.94 84 LYS A CA 1
ATOM 683 C C . LYS A 1 84 ? -5.044 0.970 -1.966 1.00 66.94 84 LYS A C 1
ATOM 685 O O . LYS A 1 84 ? -4.780 2.150 -2.163 1.00 66.94 84 LYS A O 1
ATOM 690 N N . LEU A 1 85 ? -6.098 0.570 -1.250 1.00 64.88 85 LEU A N 1
ATOM 691 C CA . LEU A 1 85 ? -6.987 1.504 -0.551 1.00 64.88 85 LEU A CA 1
ATOM 692 C C . LEU A 1 85 ? -6.222 2.335 0.489 1.00 64.88 85 LEU A C 1
ATOM 694 O O . LEU A 1 85 ? -6.456 3.529 0.613 1.00 64.88 85 LEU A O 1
ATOM 698 N N . PHE A 1 86 ? -5.225 1.745 1.155 1.00 65.19 86 PHE A N 1
ATOM 699 C CA . PHE A 1 86 ? -4.342 2.479 2.062 1.00 65.19 86 PHE A CA 1
ATOM 700 C C . PHE A 1 86 ? -3.518 3.577 1.375 1.00 65.19 86 PHE A C 1
ATOM 702 O O . PHE A 1 86 ? -3.320 4.640 1.960 1.00 65.19 86 PHE A O 1
ATOM 709 N N . GLU A 1 87 ? -3.049 3.358 0.144 1.00 67.50 87 GLU A N 1
ATOM 710 C CA . GLU A 1 87 ? -2.337 4.402 -0.605 1.00 67.50 87 GLU A CA 1
ATOM 711 C C . GLU A 1 87 ? -3.275 5.533 -1.059 1.00 67.50 87 GLU A C 1
ATOM 713 O O . GLU A 1 87 ? -2.843 6.681 -1.108 1.00 67.50 87 GLU A O 1
ATOM 718 N N . LEU A 1 88 ? -4.553 5.244 -1.331 1.00 73.12 88 LEU A N 1
ATOM 719 C CA . LEU A 1 88 ? -5.580 6.268 -1.580 1.00 73.12 88 LEU A CA 1
ATOM 720 C C . LEU A 1 88 ? -5.893 7.068 -0.309 1.00 73.12 88 LEU A C 1
ATOM 722 O O . LEU A 1 88 ? -5.903 8.296 -0.327 1.00 73.12 88 LEU A O 1
ATOM 726 N N . TRP A 1 89 ? -6.052 6.381 0.817 1.00 72.12 89 TRP A N 1
ATOM 727 C CA . TRP A 1 89 ? -6.324 7.014 2.104 1.00 72.12 89 TRP A CA 1
ATOM 728 C C . TRP A 1 89 ? -5.191 7.918 2.583 1.00 72.12 89 TRP A C 1
ATOM 730 O O . TRP A 1 89 ? -5.451 9.025 3.039 1.00 72.12 89 TRP A O 1
ATOM 740 N N . LYS A 1 90 ? -3.922 7.512 2.427 1.00 69.19 90 LYS A N 1
ATOM 741 C CA . LYS A 1 90 ? -2.768 8.390 2.711 1.00 69.19 90 LYS A CA 1
ATOM 742 C C . LYS A 1 90 ? -2.811 9.714 1.946 1.00 69.19 90 LYS A C 1
ATOM 744 O O . LYS A 1 90 ? -2.200 10.682 2.384 1.00 69.19 90 LYS A O 1
ATOM 749 N N . LYS A 1 91 ? -3.474 9.730 0.790 1.00 71.94 91 LYS A N 1
ATOM 750 C CA . LYS A 1 91 ? -3.639 10.909 -0.062 1.00 71.94 91 LYS A CA 1
ATOM 751 C C . LYS A 1 91 ? -4.908 11.705 0.259 1.00 71.94 91 LYS A C 1
ATOM 753 O O . LYS A 1 91 ? -5.223 12.634 -0.471 1.00 71.94 91 LYS A O 1
ATOM 758 N N . GLY A 1 92 ? -5.629 11.365 1.328 1.00 75.69 92 GLY A N 1
ATOM 759 C CA . GLY A 1 92 ? -6.832 12.086 1.739 1.00 75.69 92 GLY A CA 1
ATOM 760 C C . GLY A 1 92 ? -8.129 11.613 1.081 1.00 75.69 92 GLY A C 1
ATOM 761 O O . GLY A 1 92 ? -9.135 12.310 1.172 1.00 75.69 92 GLY A O 1
ATOM 762 N N . VAL A 1 93 ? -8.122 10.463 0.399 1.00 76.38 93 VAL A N 1
ATOM 763 C CA . VAL A 1 93 ? -9.306 9.921 -0.283 1.00 76.38 93 VAL A CA 1
ATOM 764 C C . VAL A 1 93 ? -9.982 8.906 0.627 1.00 76.38 93 VAL A C 1
ATOM 766 O O . VAL A 1 93 ? -9.538 7.763 0.704 1.00 76.38 93 VAL A O 1
ATOM 769 N N . TYR A 1 94 ? -11.042 9.319 1.317 1.00 72.88 94 TYR A N 1
ATOM 770 C CA . TYR A 1 94 ? -11.694 8.528 2.363 1.00 72.88 94 TYR A CA 1
ATOM 771 C C . TYR A 1 94 ? -13.123 8.090 2.020 1.00 72.88 94 TYR A C 1
ATOM 773 O O . TYR A 1 94 ? -13.602 7.106 2.583 1.00 72.88 94 TYR A O 1
ATOM 781 N N . THR A 1 95 ? -13.801 8.776 1.095 1.00 70.31 95 THR A N 1
ATOM 782 C CA . THR A 1 95 ? -15.173 8.461 0.654 1.00 70.31 95 THR A CA 1
ATOM 783 C C . THR A 1 95 ? -15.226 8.011 -0.802 1.00 70.31 95 THR A C 1
ATOM 785 O O . THR A 1 95 ? -14.341 8.337 -1.596 1.00 70.31 95 THR A O 1
ATOM 788 N N . TYR A 1 96 ? -16.288 7.290 -1.178 1.00 62.53 96 TYR A N 1
ATOM 789 C CA . TYR A 1 96 ? -16.538 6.960 -2.589 1.00 62.53 96 TYR A CA 1
ATOM 790 C C . TYR A 1 96 ? -16.721 8.225 -3.439 1.00 62.53 96 TYR A C 1
ATOM 792 O O . TYR A 1 96 ? -16.215 8.295 -4.549 1.00 62.53 96 TYR A O 1
ATOM 800 N N . GLU A 1 97 ? -17.328 9.277 -2.885 1.00 68.31 97 GLU A N 1
ATOM 801 C CA . GLU A 1 97 ? -17.483 10.557 -3.583 1.00 68.31 97 GLU A CA 1
ATOM 802 C C . GLU A 1 97 ? -16.132 11.244 -3.866 1.00 68.31 97 GLU A C 1
ATOM 804 O O . GLU A 1 97 ? -15.924 11.813 -4.938 1.00 68.31 97 GLU A O 1
ATOM 809 N N . GLN A 1 98 ? -15.188 11.192 -2.920 1.00 71.19 98 GLN A N 1
ATOM 810 C CA . GLN A 1 98 ? -13.823 11.686 -3.131 1.00 71.19 98 GLN A CA 1
ATOM 811 C C . GLN A 1 98 ? -13.065 10.821 -4.142 1.00 71.19 98 GLN A C 1
ATOM 813 O O . GLN A 1 98 ? -12.274 11.345 -4.922 1.00 71.19 98 GLN A O 1
ATOM 818 N N . LEU A 1 99 ? -13.316 9.510 -4.141 1.00 69.00 99 LEU A N 1
ATOM 819 C CA . LEU A 1 99 ? -12.739 8.577 -5.102 1.00 69.00 99 LEU A CA 1
ATOM 820 C C . LEU A 1 99 ? -13.236 8.845 -6.527 1.00 69.00 99 LEU A C 1
ATOM 822 O O . LEU A 1 99 ? -12.430 8.844 -7.451 1.00 69.00 99 LEU A O 1
ATOM 826 N N . ASP A 1 100 ? -14.527 9.128 -6.696 1.00 63.94 100 ASP A N 1
ATOM 827 C CA . ASP A 1 100 ? -15.141 9.432 -7.995 1.00 63.94 100 ASP A CA 1
ATOM 828 C C . ASP A 1 100 ? -14.642 10.761 -8.579 1.00 63.94 100 ASP A C 1
ATOM 830 O O . ASP A 1 100 ? -14.562 10.927 -9.796 1.00 63.94 100 ASP A O 1
ATOM 834 N N . LYS A 1 101 ? -14.271 11.710 -7.712 1.00 73.12 101 LYS A N 1
ATOM 835 C CA . LYS A 1 101 ? -13.660 12.991 -8.101 1.00 73.12 101 LYS A CA 1
ATOM 836 C C . LYS A 1 101 ? -12.151 12.887 -8.340 1.00 73.12 101 LYS A C 1
ATOM 838 O O . LYS A 1 101 ? -11.555 13.843 -8.840 1.00 73.12 101 LYS A O 1
ATOM 843 N N . LEU A 1 102 ? -11.521 11.767 -7.978 1.00 72.75 102 LEU A N 1
ATOM 844 C CA . LEU A 1 102 ? -10.079 11.590 -8.102 1.00 72.75 102 LEU A CA 1
ATOM 845 C C . LEU A 1 102 ? -9.693 11.459 -9.585 1.00 72.75 102 LEU A C 1
ATOM 847 O O . LEU A 1 102 ? -10.258 10.617 -10.291 1.00 72.75 102 LEU A O 1
ATOM 851 N N . PRO A 1 103 ? -8.697 12.219 -10.079 1.00 76.62 103 PRO A N 1
ATOM 852 C CA . PRO A 1 103 ? -8.195 12.024 -11.429 1.00 76.62 103 PRO A CA 1
ATOM 853 C C . PRO A 1 103 ? -7.775 10.567 -11.637 1.00 76.62 103 PRO A C 1
ATOM 855 O O . PRO A 1 103 ? -7.058 9.993 -10.811 1.00 76.62 103 PRO A O 1
ATOM 858 N N . PHE A 1 104 ? -8.173 9.973 -12.768 1.00 67.12 104 PHE A N 1
ATOM 859 C CA . PHE A 1 104 ? -7.871 8.570 -13.082 1.00 67.12 104 PHE A CA 1
ATOM 860 C C . PHE A 1 104 ? -6.380 8.243 -12.930 1.00 67.12 104 PHE A C 1
ATOM 862 O O . PHE A 1 104 ? -6.017 7.151 -12.503 1.00 67.12 104 PHE A O 1
ATOM 869 N N . ALA A 1 105 ? -5.512 9.208 -13.227 1.00 63.47 105 ALA A N 1
ATOM 870 C CA . ALA A 1 105 ? -4.080 9.093 -13.026 1.00 63.47 105 ALA A CA 1
ATOM 871 C C . ALA A 1 105 ? -3.693 8.825 -11.562 1.00 63.47 105 ALA A C 1
ATOM 873 O O . ALA A 1 105 ? -2.979 7.871 -11.254 1.00 63.47 105 ALA A O 1
ATOM 874 N N . GLU A 1 106 ? -4.187 9.635 -10.631 1.00 69.31 106 GLU A N 1
ATOM 875 C CA . GLU A 1 106 ? -3.867 9.499 -9.210 1.00 69.31 106 GLU A CA 1
ATOM 876 C C . GLU A 1 106 ? -4.443 8.214 -8.618 1.00 69.31 106 GLU A C 1
ATOM 878 O O . GLU A 1 106 ? -3.775 7.541 -7.819 1.00 69.31 106 GLU A O 1
ATOM 883 N N . PHE A 1 107 ? -5.640 7.846 -9.081 1.00 70.88 107 PHE A N 1
ATOM 884 C CA . PHE A 1 107 ? -6.269 6.567 -8.794 1.00 70.88 107 PHE A CA 1
ATOM 885 C C . PHE A 1 107 ? -5.404 5.400 -9.285 1.00 70.88 107 PHE A C 1
ATOM 887 O O . PHE A 1 107 ? -5.058 4.507 -8.511 1.00 70.88 107 PHE A O 1
ATOM 894 N N . ALA A 1 108 ? -4.988 5.421 -10.552 1.00 65.56 108 ALA A N 1
ATOM 895 C CA . ALA A 1 108 ? -4.172 4.377 -11.155 1.00 65.56 108 ALA A CA 1
ATOM 896 C C . ALA A 1 108 ? -2.841 4.204 -10.411 1.00 65.56 108 ALA A C 1
ATOM 898 O O . ALA A 1 108 ? -2.488 3.069 -10.086 1.00 65.56 108 ALA A O 1
ATOM 899 N N . VAL A 1 109 ? -2.154 5.297 -10.044 1.00 69.25 109 VAL A N 1
ATOM 900 C CA . VAL A 1 109 ? -0.939 5.259 -9.203 1.00 69.25 109 VAL A CA 1
ATOM 901 C C . VAL A 1 109 ? -1.204 4.525 -7.888 1.00 69.25 109 VAL A C 1
ATOM 903 O O . VAL A 1 109 ? -0.491 3.577 -7.555 1.00 69.25 109 VAL A O 1
ATOM 906 N N . ALA A 1 110 ? -2.232 4.936 -7.141 1.00 66.62 110 ALA A N 1
ATOM 907 C CA . ALA A 1 110 ? -2.533 4.352 -5.835 1.00 66.62 110 ALA A CA 1
ATOM 908 C C . ALA A 1 110 ? -2.958 2.874 -5.935 1.00 66.62 110 ALA A C 1
ATOM 910 O O . ALA A 1 110 ? -2.692 2.067 -5.044 1.00 66.62 110 ALA A O 1
ATOM 911 N N . MET A 1 111 ? -3.525 2.484 -7.078 1.00 63.62 111 MET A N 1
ATOM 912 C CA . MET A 1 111 ? -3.953 1.118 -7.361 1.00 63.62 111 MET A CA 1
ATOM 913 C C . MET A 1 111 ? -2.846 0.207 -7.924 1.00 63.62 111 MET A C 1
ATOM 915 O O . MET A 1 111 ? -3.124 -0.917 -8.364 1.00 63.62 111 MET A O 1
ATOM 919 N N . GLY A 1 112 ? -1.582 0.629 -7.834 1.00 62.53 112 GLY A N 1
ATOM 920 C CA . GLY A 1 112 ? -0.410 -0.143 -8.261 1.00 62.53 112 GLY A CA 1
ATOM 921 C C . GLY A 1 112 ? 0.167 0.286 -9.610 1.00 62.53 112 GLY A C 1
ATOM 922 O O . GLY A 1 112 ? 0.965 -0.452 -10.189 1.00 62.53 112 GLY A O 1
ATOM 923 N N . GLY A 1 113 ? -0.236 1.456 -10.108 1.00 70.12 113 GLY A N 1
ATOM 924 C CA . GLY A 1 113 ? 0.251 2.054 -11.344 1.00 70.12 113 GLY A CA 1
ATOM 925 C C . GLY A 1 113 ? 0.039 1.134 -12.551 1.00 70.12 113 GLY A C 1
ATOM 926 O O . GLY A 1 113 ? -1.011 0.493 -12.645 1.00 70.12 113 GLY A O 1
ATOM 927 N N . PRO A 1 114 ? 1.024 1.009 -13.455 1.00 63.72 114 PRO A N 1
ATOM 928 C CA . PRO A 1 114 ? 0.890 0.211 -14.675 1.00 63.72 114 PRO A CA 1
ATOM 929 C C . PRO A 1 114 ? 0.678 -1.294 -14.416 1.00 63.72 114 PRO A C 1
ATOM 931 O O . PRO A 1 114 ? 0.201 -2.004 -15.294 1.00 63.72 114 PRO A O 1
ATOM 934 N N . HIS A 1 115 ? 0.956 -1.787 -13.202 1.00 56.28 115 HIS A N 1
ATOM 935 C CA . HIS A 1 115 ? 0.672 -3.172 -12.791 1.00 56.28 115 HIS A CA 1
ATOM 936 C C . HIS A 1 115 ? -0.752 -3.361 -12.249 1.00 56.28 115 HIS A C 1
ATOM 938 O O . HIS A 1 115 ? -1.109 -4.424 -11.730 1.00 56.28 115 HIS A O 1
ATOM 944 N N . SER A 1 116 ? -1.576 -2.317 -12.296 1.00 62.06 116 SER A N 1
ATOM 945 C CA . SER A 1 116 ? -2.958 -2.404 -11.868 1.00 62.06 116 SER A CA 1
ATOM 946 C C . SER A 1 116 ? -3.804 -3.182 -12.871 1.00 62.06 116 SER A C 1
ATOM 948 O O . SER A 1 116 ? -3.749 -2.946 -14.074 1.00 62.06 116 SER A O 1
ATOM 950 N N . ARG A 1 117 ? -4.694 -4.033 -12.351 1.00 59.72 117 ARG A N 1
ATOM 951 C CA . ARG A 1 117 ? -5.717 -4.760 -13.125 1.00 59.72 117 ARG A CA 1
ATOM 952 C C . ARG A 1 117 ? -6.689 -3.855 -13.899 1.00 59.72 117 ARG A C 1
ATOM 954 O O . ARG A 1 117 ? -7.501 -4.361 -14.664 1.00 59.72 117 ARG A O 1
ATOM 961 N N . PHE A 1 118 ? -6.649 -2.541 -13.666 1.00 59.69 118 PHE A N 1
ATOM 962 C CA . PHE A 1 118 ? -7.444 -1.561 -14.409 1.00 59.69 118 PHE A CA 1
ATOM 963 C C . PHE A 1 118 ? -6.912 -1.322 -15.825 1.00 59.69 118 PHE A C 1
ATOM 965 O O . PHE A 1 118 ? -7.690 -0.964 -16.706 1.00 59.69 118 PHE A O 1
ATOM 972 N N . PHE A 1 119 ? -5.631 -1.601 -16.076 1.00 60.59 119 PHE A N 1
ATOM 973 C CA . PHE A 1 119 ? -5.102 -1.643 -17.432 1.00 60.59 119 PHE A CA 1
ATOM 974 C C . PHE A 1 119 ? -5.405 -3.008 -18.046 1.00 60.59 119 PHE A C 1
ATOM 976 O O . PHE A 1 119 ? -4.785 -4.017 -17.714 1.00 60.59 119 PHE A O 1
ATOM 983 N N . ARG A 1 120 ? -6.400 -3.047 -18.940 1.00 54.28 120 ARG A N 1
ATOM 984 C CA . ARG A 1 120 ? -6.803 -4.282 -19.636 1.00 54.28 120 ARG A CA 1
ATOM 985 C C . ARG A 1 120 ? -5.746 -4.760 -20.631 1.00 54.28 120 ARG A C 1
ATOM 987 O O . ARG A 1 120 ? -5.703 -5.947 -20.940 1.00 54.28 120 ARG A O 1
ATOM 994 N N . ARG A 1 121 ? -4.917 -3.850 -21.147 1.00 58.53 121 ARG A N 1
ATOM 995 C CA . ARG A 1 121 ? -3.840 -4.148 -22.096 1.00 58.53 121 ARG A CA 1
ATOM 996 C C . ARG A 1 121 ? -2.537 -3.540 -21.600 1.00 58.53 121 ARG A C 1
ATOM 998 O O . ARG A 1 121 ? -2.517 -2.431 -21.073 1.00 58.53 121 ARG A O 1
ATOM 1005 N N . ARG A 1 122 ? -1.437 -4.256 -21.836 1.00 59.66 122 ARG A N 1
ATOM 1006 C CA . ARG A 1 122 ? -0.080 -3.823 -21.470 1.00 59.66 122 ARG A CA 1
ATOM 1007 C C . ARG A 1 122 ? 0.312 -2.501 -22.143 1.00 59.66 122 ARG A C 1
ATOM 1009 O O . ARG A 1 122 ? 0.915 -1.651 -21.504 1.00 59.66 122 ARG A O 1
ATOM 1016 N N . VAL A 1 123 ? -0.110 -2.304 -23.392 1.00 70.94 123 VAL A N 1
ATOM 1017 C CA . VAL A 1 123 ? 0.143 -1.073 -24.162 1.00 70.94 123 VAL A CA 1
ATOM 1018 C C . VAL A 1 123 ? -0.512 0.150 -23.508 1.00 70.94 123 VAL A C 1
ATOM 1020 O O . VAL A 1 123 ? 0.101 1.210 -23.450 1.00 70.94 123 VAL A O 1
ATOM 1023 N N . ASP A 1 124 ? -1.716 -0.000 -22.949 1.00 66.69 124 ASP A N 1
ATOM 1024 C CA . ASP A 1 124 ? -2.434 1.100 -22.289 1.00 66.69 124 ASP A CA 1
ATOM 1025 C C . ASP A 1 124 ? -1.721 1.518 -20.991 1.00 66.69 124 ASP A C 1
ATOM 1027 O O . ASP A 1 124 ? -1.596 2.705 -20.696 1.00 66.69 124 ASP A O 1
ATOM 1031 N N . ALA A 1 125 ? -1.190 0.542 -20.244 1.00 63.75 125 ALA A N 1
ATOM 1032 C CA . ALA A 1 125 ? -0.378 0.784 -19.051 1.00 63.75 125 ALA A CA 1
ATOM 1033 C C . ALA A 1 125 ? 0.944 1.499 -19.378 1.00 63.75 125 ALA A C 1
ATOM 1035 O O . ALA A 1 125 ? 1.368 2.394 -18.646 1.00 63.75 125 ALA A O 1
ATOM 1036 N N . GLU A 1 126 ? 1.600 1.104 -20.472 1.00 63.50 126 GLU A N 1
ATOM 1037 C CA . GLU A 1 126 ? 2.870 1.676 -20.931 1.00 63.50 126 GLU A CA 1
ATOM 1038 C C . GLU A 1 126 ? 2.707 3.112 -21.443 1.00 63.50 126 GLU A C 1
ATOM 1040 O O . GLU A 1 126 ? 3.487 3.987 -21.059 1.00 63.50 126 GLU A O 1
ATOM 1045 N N . SER A 1 127 ? 1.677 3.375 -22.254 1.00 70.56 127 SER A N 1
ATOM 1046 C CA . SER A 1 127 ? 1.334 4.729 -22.710 1.00 70.56 127 SER A CA 1
ATOM 1047 C C . SER A 1 127 ? 1.009 5.640 -21.532 1.00 70.56 127 SER A C 1
ATOM 1049 O O . SER A 1 127 ? 1.590 6.717 -21.410 1.00 70.56 127 SER A O 1
ATOM 1051 N N . TRP A 1 128 ? 0.178 5.168 -20.601 1.00 73.12 128 TRP A N 1
ATOM 1052 C CA . TRP A 1 128 ? -0.173 5.925 -19.405 1.00 73.12 128 TRP A CA 1
ATOM 1053 C C . TRP A 1 128 ? 1.053 6.230 -18.524 1.00 73.12 128 TRP A C 1
ATOM 1055 O O . TRP A 1 128 ? 1.235 7.367 -18.087 1.00 73.12 128 TRP A O 1
ATOM 1065 N N . ALA A 1 129 ? 1.945 5.257 -18.302 1.00 67.81 129 ALA A N 1
ATOM 1066 C CA . ALA A 1 129 ? 3.171 5.472 -17.528 1.00 67.81 129 ALA A CA 1
ATOM 1067 C C . ALA A 1 129 ? 4.097 6.514 -18.183 1.00 67.81 129 ALA A C 1
ATOM 1069 O O . ALA A 1 129 ? 4.689 7.341 -17.486 1.00 67.81 129 ALA A O 1
ATOM 1070 N N . LYS A 1 130 ? 4.187 6.500 -19.520 1.00 70.31 130 LYS A N 1
ATOM 1071 C CA . LYS A 1 130 ? 4.966 7.462 -20.309 1.00 70.31 130 LYS A CA 1
ATOM 1072 C C . LYS A 1 130 ? 4.397 8.880 -20.208 1.00 70.31 130 LYS A C 1
ATOM 1074 O O . LYS A 1 130 ? 5.167 9.818 -20.026 1.00 70.31 130 LYS A O 1
ATOM 1079 N N . GLU A 1 131 ? 3.077 9.028 -20.295 1.00 71.81 131 GLU A N 1
ATOM 1080 C CA . GLU A 1 131 ? 2.378 10.317 -20.173 1.00 71.81 131 GLU A CA 1
ATOM 1081 C C . GLU A 1 131 ? 2.554 10.958 -18.791 1.00 71.81 131 GLU A C 1
ATOM 1083 O O . GLU A 1 131 ? 2.645 12.177 -18.683 1.00 71.81 131 GLU A O 1
ATOM 1088 N N . HIS A 1 132 ? 2.671 10.147 -17.737 1.00 63.41 132 HIS A N 1
ATOM 1089 C CA . HIS A 1 132 ? 2.742 10.626 -16.352 1.00 63.41 132 HIS A CA 1
ATOM 1090 C C . HIS A 1 132 ? 4.173 10.741 -15.812 1.00 63.41 132 HIS A C 1
ATOM 1092 O O .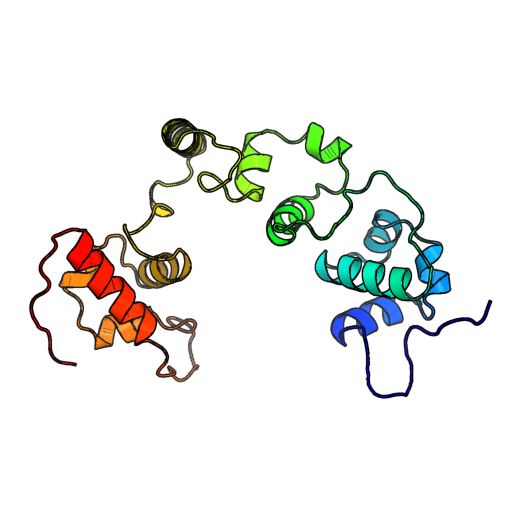 HIS A 1 132 ? 4.371 10.868 -14.604 1.00 63.41 132 HIS A O 1
ATOM 1098 N N . GLY A 1 133 ? 5.186 10.660 -16.683 1.00 55.91 133 GLY A N 1
ATOM 1099 C CA . GLY A 1 133 ? 6.592 10.768 -16.284 1.00 55.91 133 GLY A CA 1
ATOM 1100 C C . GLY A 1 133 ? 7.035 9.684 -15.294 1.00 55.91 133 GLY A C 1
ATOM 1101 O O . GLY A 1 133 ? 8.074 9.824 -14.645 1.00 55.91 133 GLY A O 1
ATOM 1102 N N . ILE A 1 134 ? 6.267 8.595 -15.166 1.00 59.47 134 ILE A N 1
ATOM 1103 C CA . ILE A 1 134 ? 6.631 7.458 -14.328 1.00 59.47 134 ILE A CA 1
ATOM 1104 C C . ILE A 1 134 ? 7.756 6.751 -15.066 1.00 59.47 134 ILE A C 1
ATOM 1106 O O . ILE A 1 134 ? 7.550 6.127 -16.108 1.00 59.47 134 ILE A O 1
ATOM 1110 N N . ALA A 1 135 ? 8.974 6.912 -14.544 1.00 50.72 135 AL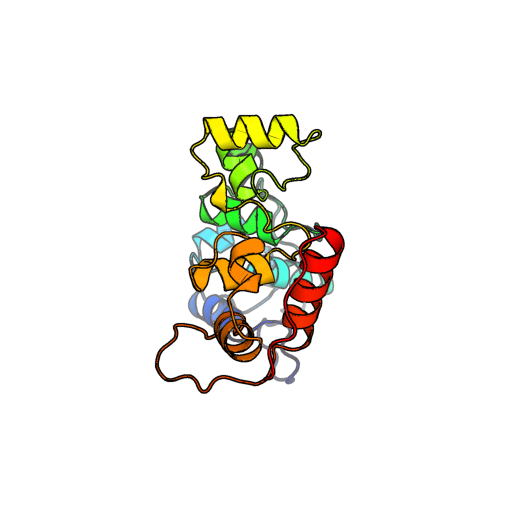A A N 1
ATOM 1111 C CA . ALA A 1 135 ? 10.170 6.403 -15.184 1.00 50.72 135 ALA A CA 1
ATOM 1112 C C . ALA A 1 135 ? 9.985 4.931 -15.571 1.00 50.72 135 ALA A C 1
ATOM 1114 O O . ALA A 1 135 ? 9.583 4.100 -14.751 1.00 50.72 135 ALA A O 1
ATOM 1115 N N . LYS A 1 136 ? 10.413 4.595 -16.793 1.00 45.59 136 LYS A N 1
ATOM 1116 C CA . LYS A 1 136 ? 10.539 3.227 -17.328 1.00 45.59 136 LYS A CA 1
ATOM 1117 C C . LYS A 1 136 ? 11.364 2.275 -16.427 1.00 45.59 136 LYS A C 1
ATOM 1119 O O . LYS A 1 136 ? 11.543 1.118 -16.761 1.00 45.59 136 LYS A O 1
ATOM 1124 N N . LYS A 1 137 ? 11.870 2.749 -15.283 1.00 44.03 137 LYS A N 1
ATOM 1125 C CA . LYS A 1 137 ? 12.747 2.072 -14.321 1.00 44.03 137 LYS A CA 1
ATOM 1126 C C . LYS A 1 137 ? 12.031 1.346 -13.172 1.00 44.03 137 LYS A C 1
ATOM 1128 O O . LYS A 1 137 ? 12.696 0.662 -12.408 1.00 44.03 137 LYS A O 1
ATOM 1133 N N . LEU A 1 138 ? 10.703 1.447 -13.047 1.00 42.97 138 LEU A N 1
ATOM 1134 C CA . LEU A 1 138 ? 9.916 0.510 -12.217 1.00 42.97 138 LEU A CA 1
ATOM 1135 C C . LEU A 1 138 ? 9.627 -0.813 -12.950 1.00 42.97 138 LEU A C 1
ATOM 1137 O O . LEU A 1 138 ? 9.119 -1.760 -12.350 1.00 42.97 138 LEU A O 1
ATOM 1141 N N . PHE A 1 139 ? 9.966 -0.871 -14.240 1.00 46.12 139 PHE A N 1
ATOM 1142 C CA . PHE A 1 139 ? 9.751 -2.016 -15.101 1.00 46.12 139 PHE A CA 1
ATOM 1143 C C . PHE A 1 139 ? 10.832 -3.053 -14.819 1.00 46.12 139 PHE A C 1
ATOM 1145 O O . PHE A 1 139 ? 11.980 -2.908 -15.222 1.00 46.12 139 PHE A O 1
ATOM 1152 N N . GLU A 1 140 ? 10.423 -4.077 -14.078 1.00 52.03 140 GLU A N 1
ATOM 1153 C CA . GLU A 1 140 ? 10.689 -5.472 -14.418 1.00 52.03 140 GLU A CA 1
ATOM 1154 C C . GLU A 1 140 ? 12.067 -5.712 -15.051 1.00 52.03 140 GLU A C 1
ATOM 1156 O O . GLU A 1 140 ? 12.204 -5.794 -16.272 1.00 52.03 140 GLU A O 1
ATOM 1161 N N . ILE A 1 141 ? 13.080 -5.955 -14.215 1.00 55.19 141 ILE A N 1
ATOM 1162 C CA . ILE A 1 141 ? 14.103 -6.912 -14.632 1.00 55.19 141 ILE A CA 1
ATOM 1163 C C . ILE A 1 141 ? 13.327 -8.201 -14.945 1.00 55.19 141 ILE A C 1
ATOM 1165 O O . ILE A 1 141 ? 12.710 -8.785 -14.047 1.00 55.19 141 ILE A O 1
ATOM 1169 N N . LEU A 1 142 ? 13.250 -8.555 -16.231 1.00 58.25 142 LEU A N 1
ATOM 1170 C CA . LEU A 1 142 ? 12.389 -9.624 -16.732 1.00 58.25 142 LEU A CA 1
ATOM 1171 C C . LEU A 1 142 ? 12.565 -10.902 -15.894 1.00 58.25 142 LEU A C 1
ATOM 1173 O O . LEU A 1 142 ? 13.679 -11.260 -15.519 1.00 58.25 142 LEU A O 1
ATOM 1177 N N . TYR A 1 143 ? 11.454 -11.594 -15.623 1.00 69.25 143 TYR A N 1
ATOM 1178 C CA . TYR A 1 143 ? 11.403 -12.857 -14.869 1.00 69.25 143 TYR A CA 1
ATOM 1179 C C . TYR A 1 143 ? 11.758 -12.777 -13.368 1.00 69.25 143 TYR A C 1
ATOM 1181 O O . TYR A 1 143 ? 11.847 -13.823 -12.722 1.00 69.25 143 TYR A O 1
ATOM 1189 N N . LEU A 1 144 ? 11.900 -11.575 -12.793 1.00 74.00 144 LEU A N 1
ATOM 1190 C CA . LEU A 1 144 ? 12.055 -11.372 -11.346 1.00 74.00 144 LEU A CA 1
ATOM 1191 C C . LEU A 1 144 ? 10.760 -10.887 -10.681 1.00 74.00 144 LEU A C 1
ATOM 1193 O O . LEU A 1 144 ? 9.979 -10.119 -11.237 1.00 74.00 144 LEU A O 1
ATOM 1197 N N . THR A 1 145 ? 10.558 -11.288 -9.430 1.00 76.94 145 THR A N 1
ATOM 1198 C CA . THR A 1 145 ? 9.560 -10.715 -8.528 1.00 76.94 145 THR A CA 1
ATOM 1199 C C . THR A 1 145 ? 9.894 -9.259 -8.227 1.00 76.94 145 THR A C 1
ATOM 1201 O O . THR A 1 145 ? 11.058 -8.865 -8.118 1.00 76.94 145 THR A O 1
ATOM 1204 N N . SER A 1 146 ? 8.857 -8.459 -7.979 1.00 66.69 146 SER A N 1
ATOM 1205 C CA . SER A 1 146 ? 8.991 -7.025 -7.693 1.00 66.69 146 SER A CA 1
ATOM 1206 C C . SER A 1 146 ? 9.934 -6.730 -6.523 1.00 66.69 146 SER A C 1
ATOM 1208 O O . SER A 1 146 ? 10.615 -5.711 -6.516 1.00 66.69 146 SER A O 1
ATOM 1210 N N . ARG A 1 147 ? 10.008 -7.628 -5.529 1.00 74.44 147 ARG A N 1
ATOM 1211 C CA . ARG A 1 147 ? 10.908 -7.466 -4.379 1.00 74.44 147 ARG A CA 1
ATOM 1212 C C . ARG A 1 147 ? 12.372 -7.680 -4.758 1.00 74.44 147 ARG A C 1
ATOM 1214 O O . ARG A 1 147 ? 13.219 -6.941 -4.272 1.00 74.44 147 ARG A O 1
ATOM 1221 N N . THR A 1 148 ? 12.671 -8.676 -5.585 1.00 79.06 148 THR A N 1
ATOM 1222 C CA . THR A 1 148 ? 14.037 -8.951 -6.048 1.00 79.06 148 THR A CA 1
ATOM 1223 C C . THR A 1 148 ? 14.505 -7.854 -7.006 1.00 79.06 148 THR A C 1
ATOM 1225 O O . THR A 1 148 ? 15.603 -7.337 -6.827 1.00 79.06 148 THR A O 1
ATOM 1228 N N . ALA A 1 149 ? 13.642 -7.405 -7.924 1.00 78.31 149 ALA A N 1
ATOM 1229 C CA . ALA A 1 149 ? 13.925 -6.266 -8.799 1.00 78.31 149 ALA A CA 1
ATOM 1230 C C . ALA A 1 149 ? 14.191 -4.969 -8.009 1.00 78.31 149 ALA A C 1
ATOM 1232 O O . ALA A 1 149 ? 15.164 -4.272 -8.276 1.00 78.31 149 ALA A O 1
ATOM 1233 N N . TRP A 1 150 ? 13.382 -4.678 -6.982 1.00 75.31 150 TRP A N 1
ATOM 1234 C CA . TRP A 1 150 ? 13.586 -3.503 -6.128 1.00 75.31 150 TRP 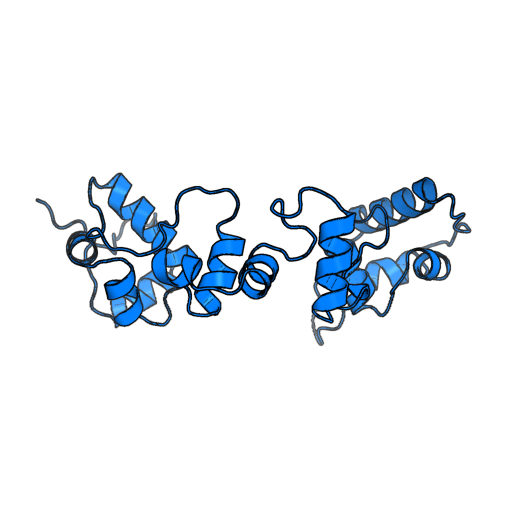A CA 1
ATOM 1235 C C . TRP A 1 150 ? 14.913 -3.545 -5.357 1.00 75.31 150 TRP A C 1
ATOM 1237 O O . TRP A 1 150 ? 15.599 -2.532 -5.269 1.00 75.31 150 TRP A O 1
ATOM 1247 N N . LEU A 1 151 ? 15.295 -4.710 -4.820 1.00 80.19 151 LEU A N 1
ATOM 1248 C CA . LEU A 1 151 ? 16.564 -4.872 -4.100 1.00 80.19 151 LEU A CA 1
ATOM 1249 C C . LEU A 1 151 ? 17.774 -4.678 -5.024 1.00 80.19 151 LEU A C 1
ATOM 1251 O O . LEU A 1 151 ? 18.723 -3.998 -4.647 1.00 80.19 151 LEU A O 1
ATOM 1255 N N . LEU A 1 152 ? 17.723 -5.225 -6.242 1.00 81.75 152 LEU A N 1
ATOM 1256 C CA . LEU A 1 152 ? 18.761 -5.012 -7.255 1.00 81.75 152 LEU A CA 1
ATOM 1257 C C . LEU A 1 152 ? 18.882 -3.531 -7.622 1.00 81.75 152 LEU A C 1
ATOM 1259 O O . LEU A 1 152 ? 19.985 -2.990 -7.612 1.00 81.75 152 LEU A O 1
ATOM 1263 N N . TYR A 1 153 ? 17.749 -2.857 -7.824 1.00 74.50 153 TYR A N 1
ATOM 1264 C CA . TYR A 1 153 ? 17.717 -1.422 -8.087 1.00 74.50 153 TYR A CA 1
ATOM 1265 C C . TYR A 1 153 ? 18.320 -0.598 -6.941 1.00 74.50 153 TYR A C 1
ATOM 1267 O O . TYR A 1 153 ? 19.117 0.305 -7.185 1.00 74.50 153 TYR A O 1
ATOM 1275 N N . ALA A 1 154 ? 17.992 -0.925 -5.687 1.00 69.69 154 ALA A N 1
ATOM 1276 C CA . ALA A 1 154 ? 18.591 -0.283 -4.515 1.00 69.69 154 ALA A CA 1
ATOM 1277 C C . ALA A 1 154 ? 20.117 -0.496 -4.446 1.00 69.69 154 ALA A C 1
ATOM 1279 O O . ALA A 1 154 ? 20.836 0.362 -3.941 1.00 69.69 154 ALA A O 1
ATOM 1280 N N . GLY A 1 155 ? 20.612 -1.607 -5.001 1.00 71.75 155 GLY A N 1
ATOM 1281 C CA . GLY A 1 155 ? 22.036 -1.881 -5.210 1.00 71.75 155 GLY A CA 1
ATOM 1282 C C . GLY A 1 155 ? 22.645 -1.293 -6.481 1.00 71.75 155 GLY A C 1
ATOM 1283 O O . GLY A 1 155 ? 23.772 -1.651 -6.815 1.00 71.75 155 GLY A O 1
ATOM 1284 N N . GLY A 1 156 ? 21.928 -0.421 -7.195 1.00 76.94 156 GLY A N 1
ATOM 1285 C CA . GLY A 1 156 ? 22.407 0.231 -8.414 1.00 76.94 156 GLY A CA 1
ATOM 1286 C C . GLY A 1 156 ? 22.366 -0.640 -9.670 1.00 76.94 156 GLY A C 1
ATOM 1287 O O . GLY A 1 156 ? 22.913 -0.228 -10.686 1.00 76.94 156 GLY A O 1
ATOM 1288 N N . ILE A 1 157 ? 21.728 -1.813 -9.619 1.00 81.31 157 ILE A N 1
ATOM 1289 C CA . ILE A 1 157 ? 21.576 -2.723 -10.759 1.00 81.31 157 ILE A CA 1
ATOM 1290 C C . ILE A 1 157 ? 20.255 -2.420 -11.461 1.00 81.31 157 ILE A C 1
ATOM 1292 O O . ILE A 1 157 ? 19.179 -2.573 -10.876 1.00 81.31 157 ILE A O 1
ATOM 1296 N N . THR A 1 158 ? 20.328 -2.004 -12.723 1.00 73.75 158 THR A N 1
ATOM 1297 C CA . THR A 1 158 ? 19.158 -1.536 -13.482 1.00 73.75 158 THR A CA 1
ATOM 1298 C C . THR A 1 158 ? 18.686 -2.480 -14.585 1.00 73.75 158 THR A C 1
ATOM 1300 O O . THR A 1 158 ? 17.624 -2.245 -15.160 1.00 73.75 158 THR A O 1
ATOM 1303 N N . SER A 1 159 ? 19.418 -3.56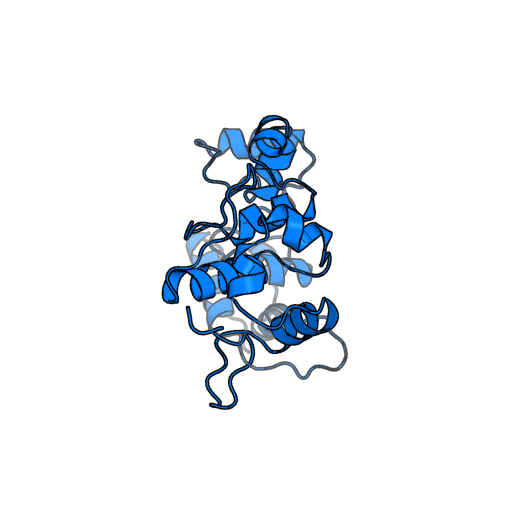4 -14.850 1.00 79.94 159 SER A N 1
ATOM 1304 C CA . SER A 1 159 ? 19.093 -4.564 -15.876 1.00 79.94 159 SER A CA 1
ATOM 1305 C C . SER A 1 159 ? 19.493 -5.985 -15.456 1.00 79.94 159 SER A C 1
ATOM 1307 O O . SER A 1 159 ? 20.236 -6.178 -14.490 1.00 79.94 159 SER A O 1
ATOM 1309 N N . LEU A 1 160 ? 18.978 -7.003 -16.158 1.00 81.81 160 LEU A N 1
ATOM 1310 C CA . LEU A 1 160 ? 19.306 -8.406 -15.871 1.00 81.81 160 LEU A CA 1
ATOM 1311 C C . LEU A 1 160 ? 20.751 -8.717 -16.286 1.00 81.81 160 LEU A C 1
ATOM 1313 O O . LEU A 1 160 ? 21.457 -9.456 -15.605 1.00 81.81 160 LEU A O 1
ATOM 1317 N N . GLU A 1 161 ? 21.200 -8.109 -17.375 1.00 85.00 161 GLU A N 1
ATOM 1318 C CA . GLU A 1 161 ? 22.530 -8.213 -17.963 1.00 85.00 161 GLU A CA 1
ATOM 1319 C C . GLU A 1 161 ? 23.613 -7.733 -16.987 1.00 85.00 161 GLU A C 1
ATOM 1321 O O . GLU A 1 161 ? 24.650 -8.377 -16.838 1.00 85.00 161 GLU A O 1
ATOM 1326 N N . GLU A 1 162 ? 23.342 -6.665 -16.234 1.00 85.94 162 GLU A N 1
ATOM 1327 C CA . GLU A 1 162 ? 24.233 -6.165 -15.179 1.00 85.94 162 GLU A CA 1
ATOM 1328 C C . GLU A 1 162 ? 24.448 -7.179 -14.038 1.00 85.94 162 GLU A C 1
ATOM 1330 O O . GLU A 1 162 ? 25.461 -7.119 -13.342 1.00 85.94 162 GLU A O 1
ATOM 1335 N N . THR A 1 163 ? 23.548 -8.156 -13.849 1.00 86.25 163 THR A N 1
ATOM 1336 C CA . THR A 1 163 ? 23.743 -9.220 -12.843 1.00 86.25 163 THR A CA 1
ATOM 1337 C C . THR A 1 163 ? 24.778 -10.264 -13.271 1.00 86.25 163 THR A C 1
ATOM 1339 O O . THR A 1 163 ? 25.324 -10.968 -12.421 1.00 86.25 163 THR A O 1
ATOM 1342 N N . VAL A 1 164 ? 25.088 -10.364 -14.570 1.00 86.00 164 VAL A N 1
ATOM 1343 C CA . VAL A 1 164 ? 26.033 -11.352 -15.119 1.00 86.00 164 VAL A CA 1
ATOM 1344 C C . VAL A 1 164 ? 27.453 -11.101 -14.626 1.00 86.00 164 VAL A C 1
ATOM 1346 O O . VAL A 1 164 ? 28.176 -12.050 -14.332 1.00 86.00 164 VAL A O 1
ATOM 1349 N N . ILE A 1 165 ? 27.831 -9.827 -14.514 1.00 86.06 165 ILE A N 1
ATOM 1350 C CA . ILE A 1 165 ? 29.173 -9.390 -14.113 1.00 86.06 165 ILE A CA 1
ATOM 1351 C C . ILE A 1 165 ? 29.386 -9.381 -12.594 1.00 86.06 165 ILE A C 1
ATOM 1353 O O . ILE A 1 165 ? 30.486 -9.083 -12.138 1.00 86.06 165 ILE A O 1
ATOM 1357 N N . LYS A 1 166 ? 28.347 -9.680 -11.807 1.00 84.88 166 LYS A N 1
ATOM 1358 C CA . LYS A 1 166 ? 28.409 -9.718 -10.344 1.00 84.88 166 LYS A CA 1
ATOM 1359 C C . LYS A 1 166 ? 28.588 -11.146 -9.852 1.00 84.88 166 LYS A C 1
ATOM 1361 O O . LYS A 1 166 ? 27.911 -12.067 -10.319 1.00 84.88 166 LYS A O 1
ATOM 1366 N N . SER A 1 167 ? 29.458 -11.330 -8.864 1.00 83.25 167 SER A N 1
ATOM 1367 C CA . SER A 1 167 ? 29.578 -12.608 -8.157 1.00 83.25 167 SER A CA 1
ATOM 1368 C C . SER A 1 167 ? 28.278 -12.953 -7.415 1.00 83.25 167 SER A C 1
ATOM 1370 O O . SER A 1 167 ? 27.480 -12.078 -7.065 1.00 83.25 167 SER A O 1
ATOM 1372 N N . ASP A 1 168 ? 28.045 -14.244 -7.151 1.00 78.50 168 ASP A N 1
ATOM 1373 C CA . ASP A 1 168 ? 26.905 -14.669 -6.322 1.00 78.50 168 ASP A CA 1
ATOM 1374 C C . ASP A 1 168 ? 26.966 -14.055 -4.917 1.00 78.50 168 ASP A C 1
ATOM 1376 O O . ASP A 1 168 ? 25.922 -13.770 -4.327 1.00 78.50 168 ASP A O 1
ATOM 1380 N N . PHE A 1 169 ? 28.174 -13.803 -4.409 1.00 79.44 169 PHE A N 1
ATOM 1381 C CA . PHE A 1 169 ? 28.400 -13.131 -3.138 1.00 79.44 169 PHE A CA 1
ATOM 1382 C C . PHE A 1 169 ? 27.964 -11.656 -3.165 1.00 79.44 169 PHE A C 1
ATOM 1384 O O . PHE A 1 169 ? 27.190 -11.239 -2.304 1.00 79.44 169 PHE A O 1
ATOM 1391 N N . GLU A 1 170 ? 28.369 -10.875 -4.172 1.00 82.06 170 GLU A N 1
ATOM 1392 C CA . GLU A 1 170 ? 27.930 -9.475 -4.326 1.00 82.06 170 GLU A CA 1
ATOM 1393 C C . GLU A 1 170 ? 26.411 -9.367 -4.500 1.00 82.06 170 GLU A C 1
ATOM 1395 O O . GLU A 1 170 ? 25.757 -8.551 -3.847 1.00 82.06 170 GLU A O 1
ATOM 1400 N N . LEU A 1 171 ? 25.822 -10.224 -5.341 1.00 83.69 171 LEU A N 1
ATOM 1401 C CA . LEU A 1 171 ? 24.371 -10.261 -5.513 1.00 83.69 171 LEU A CA 1
ATOM 1402 C C . LEU A 1 171 ? 23.677 -10.644 -4.204 1.00 83.69 171 LEU A C 1
ATOM 1404 O O . LEU A 1 171 ? 22.664 -10.047 -3.852 1.00 83.69 171 LEU A O 1
ATOM 1408 N N . ALA A 1 172 ? 24.219 -11.598 -3.443 1.00 79.31 172 ALA A N 1
ATOM 1409 C CA . ALA A 1 172 ? 23.680 -11.947 -2.135 1.00 79.31 172 ALA A CA 1
ATOM 1410 C C . ALA A 1 172 ? 23.672 -10.743 -1.187 1.00 79.31 172 ALA A C 1
ATOM 1412 O O . ALA A 1 172 ? 22.679 -10.541 -0.493 1.00 79.31 172 ALA A O 1
ATOM 1413 N N . GLN A 1 173 ? 24.739 -9.942 -1.164 1.00 77.50 173 GLN A N 1
ATOM 1414 C CA . GLN A 1 173 ? 24.802 -8.735 -0.340 1.00 77.50 173 GLN A CA 1
ATOM 1415 C C . GLN A 1 173 ? 23.728 -7.722 -0.747 1.00 77.50 173 GLN A C 1
ATOM 1417 O O . GLN A 1 173 ? 22.966 -7.281 0.110 1.00 77.50 173 GLN A O 1
ATOM 1422 N N . ILE A 1 174 ? 23.603 -7.427 -2.043 1.00 82.44 174 ILE A N 1
ATOM 1423 C CA . ILE A 1 174 ? 22.604 -6.489 -2.584 1.00 82.44 174 ILE A CA 1
ATOM 1424 C C . ILE A 1 174 ? 21.169 -6.953 -2.288 1.00 82.44 174 ILE A C 1
ATOM 1426 O O . ILE A 1 174 ? 20.293 -6.165 -1.940 1.00 82.44 174 ILE A O 1
ATOM 1430 N N . LEU A 1 175 ? 20.916 -8.259 -2.377 1.00 79.31 175 LEU A N 1
ATOM 1431 C CA . LEU A 1 175 ? 19.594 -8.864 -2.188 1.00 79.31 175 LEU A CA 1
ATOM 1432 C C . LEU A 1 175 ? 19.171 -8.995 -0.718 1.00 79.31 175 LEU A C 1
ATOM 1434 O O . LEU A 1 175 ? 18.141 -9.625 -0.416 1.00 79.31 175 LEU A O 1
ATOM 1438 N N . GLN A 1 176 ? 19.944 -8.427 0.207 1.00 75.44 176 GLN A N 1
ATOM 1439 C CA . GLN A 1 176 ? 19.558 -8.362 1.604 1.00 75.44 176 GLN A CA 1
ATOM 1440 C C . GLN A 1 176 ? 18.594 -7.199 1.844 1.00 75.44 176 GLN A C 1
ATOM 1442 O O . GLN A 1 176 ? 18.866 -6.077 1.432 1.00 75.44 176 GLN A O 1
ATOM 1447 N N . PRO A 1 177 ? 17.487 -7.412 2.577 1.00 68.25 177 PRO A N 1
ATOM 1448 C CA . PRO A 1 177 ? 16.579 -6.324 2.940 1.00 68.25 177 PRO A CA 1
ATOM 1449 C C . PRO A 1 177 ? 17.243 -5.179 3.720 1.00 68.25 177 PRO A C 1
ATOM 1451 O O . PRO A 1 177 ? 16.708 -4.078 3.731 1.00 68.25 177 PRO A O 1
ATOM 1454 N N . SER A 1 178 ? 18.367 -5.451 4.388 1.00 66.62 178 SER A N 1
ATOM 1455 C CA . SER A 1 178 ? 19.165 -4.483 5.143 1.00 66.62 178 SER A CA 1
ATOM 1456 C C . SER A 1 178 ? 20.351 -3.913 4.359 1.00 66.62 178 SER A C 1
ATOM 1458 O O . SER A 1 178 ? 21.182 -3.223 4.947 1.00 66.62 178 SER A O 1
ATOM 1460 N N . PHE A 1 179 ? 20.478 -4.213 3.064 1.00 61.38 179 PHE A N 1
ATOM 1461 C CA . PHE A 1 179 ? 21.548 -3.664 2.237 1.00 61.38 179 PHE A CA 1
ATOM 1462 C C . PHE A 1 179 ? 21.491 -2.126 2.242 1.00 61.38 179 PHE A C 1
ATOM 1464 O O . PHE A 1 179 ? 20.429 -1.541 2.038 1.00 61.38 179 PHE A O 1
ATOM 1471 N N . GLY A 1 180 ? 22.622 -1.476 2.536 1.00 56.06 180 GLY A N 1
ATOM 1472 C CA . GLY A 1 180 ? 22.716 -0.016 2.676 1.00 56.06 180 GLY A CA 1
ATOM 1473 C C . GLY A 1 180 ? 22.288 0.556 4.038 1.00 56.06 180 GLY A C 1
ATOM 1474 O O . GLY A 1 180 ? 22.388 1.765 4.233 1.00 56.06 180 GLY A O 1
ATOM 1475 N N . LEU A 1 181 ? 21.846 -0.271 4.998 1.00 58.75 181 LEU A N 1
ATOM 1476 C CA . LEU A 1 181 ? 21.557 0.168 6.369 1.00 58.75 181 LEU A CA 1
ATOM 1477 C C . LEU A 1 181 ? 22.783 -0.033 7.273 1.00 58.75 181 LEU A C 1
ATOM 1479 O O . LEU A 1 181 ? 23.191 -1.162 7.552 1.00 58.75 181 LEU A O 1
ATOM 1483 N N . ASN A 1 182 ? 23.362 1.071 7.753 1.00 53.59 182 ASN A N 1
ATOM 1484 C CA . ASN A 1 182 ? 24.530 1.051 8.637 1.00 53.59 182 ASN A CA 1
ATOM 1485 C C . ASN A 1 182 ? 24.239 0.294 9.950 1.00 53.59 182 ASN A C 1
ATOM 1487 O O . ASN A 1 182 ? 23.235 0.546 10.612 1.00 53.59 182 ASN A O 1
ATOM 1491 N N . GLY A 1 183 ? 25.148 -0.604 10.351 1.00 52.06 183 GLY A N 1
ATOM 1492 C CA . GLY A 1 183 ? 25.146 -1.250 11.674 1.00 52.06 183 GLY A CA 1
ATOM 1493 C C . GLY A 1 183 ? 24.364 -2.565 11.803 1.00 52.06 183 GLY A C 1
ATOM 1494 O O . GLY A 1 183 ? 24.383 -3.167 12.875 1.00 52.06 183 GLY A O 1
ATOM 1495 N N . ILE A 1 184 ? 23.714 -3.056 10.744 1.00 53.69 184 ILE A N 1
ATOM 1496 C CA . ILE A 1 184 ? 22.975 -4.329 10.780 1.00 53.69 184 ILE A CA 1
ATOM 1497 C C . ILE A 1 184 ? 23.838 -5.444 10.179 1.00 53.69 184 ILE A C 1
ATOM 1499 O O . ILE A 1 184 ? 24.224 -5.382 9.012 1.00 53.69 184 ILE A O 1
ATOM 1503 N N . LYS A 1 185 ? 24.134 -6.488 10.968 1.00 49.28 185 LYS A N 1
ATOM 1504 C CA . LYS A 1 185 ? 24.816 -7.693 10.467 1.00 49.28 185 LYS A CA 1
ATOM 1505 C C . LYS A 1 185 ? 23.979 -8.338 9.363 1.00 49.28 185 LYS A C 1
ATOM 1507 O O . LYS A 1 185 ? 22.821 -8.694 9.575 1.00 49.28 185 LYS A O 1
ATOM 1512 N N . LEU A 1 186 ? 24.603 -8.506 8.202 1.00 54.06 186 LEU A N 1
ATOM 1513 C CA . LEU A 1 186 ? 24.026 -9.163 7.039 1.00 54.06 186 LEU A CA 1
ATOM 1514 C C . LEU A 1 186 ? 23.645 -10.618 7.385 1.00 54.06 186 LEU A C 1
ATOM 1516 O O . LEU A 1 186 ? 24.497 -11.400 7.806 1.00 54.06 186 LEU A O 1
ATOM 1520 N N . LEU A 1 187 ? 22.369 -10.987 7.224 1.00 52.78 187 LEU A N 1
ATOM 1521 C CA . LEU A 1 187 ? 21.875 -12.345 7.487 1.00 52.78 187 LEU A CA 1
ATOM 1522 C C . LEU A 1 187 ? 21.918 -13.193 6.204 1.00 52.78 187 LEU A C 1
ATOM 1524 O O . LEU A 1 187 ? 21.523 -12.709 5.141 1.00 52.78 187 LEU A O 1
ATOM 1528 N N . PRO A 1 188 ? 22.312 -14.475 6.269 1.00 50.31 188 PRO A N 1
ATOM 1529 C CA . PRO A 1 188 ? 22.315 -15.367 5.112 1.00 50.31 188 PRO A CA 1
ATOM 1530 C C . PRO A 1 188 ? 20.882 -15.787 4.731 1.00 50.31 188 PRO A C 1
ATOM 1532 O O . PRO A 1 188 ? 20.416 -16.870 5.063 1.00 50.31 188 PRO A O 1
ATOM 1535 N N . LEU A 1 189 ? 20.157 -14.919 4.020 1.00 55.72 189 LEU A N 1
ATOM 1536 C CA . LEU A 1 189 ? 18.815 -15.181 3.476 1.00 55.72 189 LEU A CA 1
ATOM 1537 C C . LEU A 1 189 ? 18.730 -14.732 2.008 1.00 55.72 189 LEU A C 1
ATOM 1539 O O . LEU A 1 189 ? 18.046 -13.768 1.662 1.00 55.72 189 LEU A O 1
ATOM 1543 N N . THR A 1 190 ? 19.462 -15.430 1.133 1.00 57.56 190 THR A N 1
ATOM 1544 C CA . THR A 1 190 ? 19.686 -14.998 -0.265 1.00 57.56 190 THR A CA 1
ATOM 1545 C C . THR A 1 190 ? 19.561 -16.111 -1.309 1.00 57.56 190 THR A C 1
ATOM 1547 O O . THR A 1 190 ? 19.362 -15.814 -2.486 1.00 57.56 190 THR A O 1
ATOM 1550 N N . ARG A 1 191 ? 19.560 -17.397 -0.917 1.00 62.97 191 ARG A N 1
ATOM 1551 C CA . ARG A 1 191 ? 19.564 -18.529 -1.869 1.00 62.97 191 ARG A CA 1
ATOM 1552 C C . ARG A 1 191 ? 18.357 -18.535 -2.816 1.00 62.97 191 ARG A C 1
ATOM 1554 O O . ARG A 1 191 ? 18.526 -18.755 -4.008 1.00 62.97 191 ARG A O 1
ATOM 1561 N N . LYS A 1 192 ? 17.152 -18.229 -2.316 1.00 69.88 192 LYS A N 1
ATOM 1562 C CA . LYS A 1 192 ? 15.923 -18.178 -3.135 1.00 69.88 192 LYS A CA 1
ATOM 1563 C C . LYS A 1 192 ? 15.966 -17.071 -4.199 1.00 69.88 192 LYS A C 1
ATOM 1565 O O . LYS A 1 192 ? 15.556 -17.318 -5.324 1.00 69.88 192 LYS A O 1
ATOM 1570 N N . ARG A 1 193 ? 16.489 -15.887 -3.860 1.00 76.69 193 ARG A N 1
ATOM 1571 C CA . ARG A 1 193 ? 16.579 -14.740 -4.785 1.00 76.69 193 ARG A CA 1
ATOM 1572 C C . ARG A 1 193 ? 17.712 -14.902 -5.801 1.00 76.69 193 ARG A C 1
ATOM 1574 O O . ARG A 1 193 ? 17.562 -14.522 -6.952 1.00 76.69 193 ARG A O 1
ATOM 1581 N N . LEU A 1 194 ? 18.820 -15.531 -5.411 1.00 77.44 194 LEU A N 1
ATOM 1582 C CA . LEU A 1 194 ? 19.881 -15.898 -6.355 1.00 77.44 194 LEU A CA 1
ATOM 1583 C C . LEU A 1 194 ? 19.407 -16.945 -7.370 1.00 77.44 194 LEU A C 1
ATOM 1585 O O . LEU A 1 194 ? 19.706 -16.831 -8.555 1.00 77.44 194 LEU A O 1
ATOM 1589 N N . LEU A 1 195 ? 18.646 -17.951 -6.923 1.00 75.00 195 LEU A N 1
ATOM 1590 C CA . LEU A 1 195 ? 18.026 -18.933 -7.820 1.00 75.00 195 LEU A CA 1
ATOM 1591 C C . LEU A 1 195 ? 17.046 -18.271 -8.793 1.00 75.00 195 LEU A C 1
ATOM 1593 O O . LEU A 1 195 ? 17.014 -18.630 -9.963 1.00 75.00 195 LEU A O 1
ATOM 1597 N N . GLU A 1 196 ? 16.291 -17.284 -8.318 1.00 78.12 196 GLU A N 1
ATOM 1598 C CA . GLU A 1 196 ? 15.383 -16.478 -9.133 1.00 78.12 196 GLU A CA 1
ATOM 1599 C C . GLU A 1 196 ? 16.127 -15.709 -10.239 1.00 78.12 196 GLU A C 1
ATOM 1601 O O . GLU A 1 196 ? 15.722 -15.779 -11.394 1.00 78.12 196 GLU A O 1
ATOM 1606 N N . ILE A 1 197 ? 17.267 -15.078 -9.929 1.00 82.06 197 ILE A N 1
ATOM 1607 C CA . ILE A 1 197 ? 18.130 -14.417 -10.928 1.00 82.06 197 ILE A CA 1
ATOM 1608 C C . ILE A 1 197 ? 18.705 -15.420 -11.926 1.00 82.06 197 ILE A C 1
ATOM 1610 O O . ILE A 1 197 ? 18.675 -15.179 -13.129 1.00 82.06 197 ILE A O 1
ATOM 1614 N N . LYS A 1 198 ? 19.187 -16.577 -11.459 1.00 80.31 198 LYS A N 1
ATOM 1615 C CA . LYS A 1 198 ? 19.700 -17.636 -12.344 1.00 80.31 198 LYS A CA 1
ATOM 1616 C C . LYS A 1 198 ? 18.616 -18.162 -13.287 1.00 80.31 198 LYS A C 1
ATOM 1618 O O . LYS A 1 198 ? 18.882 -18.380 -14.465 1.00 80.31 198 LYS A O 1
ATOM 1623 N N . PHE A 1 199 ? 17.393 -18.327 -12.788 1.00 76.12 199 PHE A N 1
ATOM 1624 C CA . PHE A 1 199 ? 16.246 -18.717 -13.602 1.00 76.12 199 PHE A CA 1
ATOM 1625 C C . PHE A 1 199 ? 15.857 -17.624 -14.605 1.00 76.12 199 PHE A C 1
ATOM 1627 O O . PHE A 1 199 ? 15.574 -17.934 -15.761 1.00 76.12 199 PHE A O 1
ATOM 1634 N N . ALA A 1 200 ? 15.889 -16.357 -14.191 1.00 79.88 200 ALA A N 1
ATOM 1635 C CA . ALA A 1 200 ? 15.628 -15.222 -15.066 1.00 79.88 200 ALA A CA 1
ATOM 1636 C C . ALA A 1 200 ? 16.642 -15.128 -16.211 1.00 79.88 200 ALA A C 1
ATOM 1638 O O . ALA A 1 200 ? 16.244 -15.004 -17.366 1.00 79.88 200 ALA A O 1
ATOM 1639 N N . LEU A 1 201 ? 17.936 -15.272 -15.909 1.00 81.12 201 LEU A N 1
ATOM 1640 C CA . LEU A 1 201 ? 19.019 -15.304 -16.897 1.00 81.12 201 LEU A CA 1
ATOM 1641 C C . LEU A 1 201 ? 18.835 -16.449 -17.898 1.00 81.12 201 LEU A C 1
ATOM 1643 O O . LEU A 1 201 ? 18.888 -16.229 -19.106 1.00 81.12 201 LEU A O 1
ATOM 1647 N N . LEU A 1 202 ? 18.520 -17.650 -17.400 1.00 74.62 202 LEU A N 1
ATOM 1648 C CA . LEU A 1 202 ? 18.224 -18.811 -18.238 1.00 74.62 202 LEU A CA 1
ATOM 1649 C C . LEU A 1 202 ? 17.032 -18.550 -19.174 1.00 74.62 202 LEU A C 1
ATOM 1651 O O . LEU A 1 202 ? 17.102 -18.856 -20.361 1.00 74.62 202 LEU A O 1
ATOM 1655 N N . LYS A 1 203 ? 15.941 -17.970 -18.659 1.00 72.50 203 LYS A N 1
ATOM 1656 C CA . LYS A 1 203 ? 14.741 -17.638 -19.446 1.00 72.50 203 LYS A CA 1
ATOM 1657 C C . LYS A 1 203 ? 14.975 -16.528 -20.466 1.00 72.50 203 LYS A C 1
ATOM 1659 O O . LYS A 1 203 ? 14.345 -16.544 -21.518 1.00 72.50 203 LYS A O 1
ATOM 1664 N N . ALA A 1 204 ? 15.872 -15.597 -20.167 1.00 72.81 204 ALA A N 1
ATOM 1665 C CA . ALA A 1 204 ? 16.283 -14.538 -21.079 1.00 72.81 204 ALA A CA 1
ATOM 1666 C C . ALA A 1 204 ? 17.317 -15.002 -22.124 1.00 72.81 204 ALA A C 1
ATOM 1668 O O . ALA A 1 204 ? 17.670 -14.225 -23.004 1.00 72.81 204 ALA A O 1
ATOM 1669 N N . GLY A 1 205 ? 17.812 -16.246 -22.043 1.00 77.06 205 GLY A N 1
ATOM 1670 C CA . GLY A 1 205 ? 18.877 -16.742 -22.921 1.00 77.06 205 GLY A CA 1
ATOM 1671 C C . GLY A 1 205 ? 20.243 -16.101 -22.647 1.00 77.06 205 GLY A C 1
ATOM 1672 O O . GLY A 1 205 ? 21.134 -16.164 -23.490 1.00 77.06 205 GLY A O 1
ATOM 1673 N N . ILE A 1 206 ? 20.419 -15.482 -21.477 1.00 80.62 206 ILE A N 1
ATOM 1674 C CA . ILE A 1 206 ? 21.645 -14.790 -21.086 1.00 80.62 206 ILE A CA 1
ATOM 1675 C C . ILE A 1 206 ? 22.543 -15.786 -20.357 1.00 80.62 206 ILE A C 1
ATOM 1677 O O . ILE A 1 206 ? 22.236 -16.245 -19.253 1.00 80.62 206 ILE A O 1
ATOM 1681 N N . HIS A 1 207 ? 23.675 -16.122 -20.969 1.00 76.12 207 HIS A N 1
ATOM 1682 C CA . HIS A 1 207 ? 24.632 -17.029 -20.356 1.00 76.12 207 HIS A CA 1
ATOM 1683 C C . HIS A 1 207 ? 25.427 -16.302 -19.270 1.00 76.12 207 HIS A C 1
ATOM 1685 O O . HIS A 1 207 ? 26.106 -15.311 -19.537 1.00 76.12 207 HIS A O 1
ATOM 1691 N N . ARG A 1 208 ? 25.395 -16.824 -18.042 1.00 68.94 208 ARG A N 1
ATOM 1692 C CA . ARG A 1 208 ? 26.257 -16.346 -16.958 1.00 68.94 208 ARG A CA 1
ATOM 1693 C C . ARG A 1 208 ? 27.449 -17.288 -16.805 1.00 68.94 208 ARG A C 1
ATOM 1695 O O . ARG A 1 208 ? 27.226 -18.488 -16.633 1.00 68.94 208 ARG A O 1
ATOM 1702 N N . PRO A 1 209 ? 28.699 -16.803 -16.903 1.00 63.12 209 PRO A N 1
ATOM 1703 C CA . PRO A 1 209 ? 29.861 -17.642 -16.641 1.00 63.12 209 PRO A CA 1
ATOM 1704 C C . PRO A 1 209 ? 29.800 -18.153 -15.197 1.00 63.12 209 PRO A C 1
ATOM 1706 O O . PRO A 1 209 ? 29.313 -17.461 -14.301 1.00 63.12 209 PRO A O 1
ATOM 1709 N N . CYS A 1 210 ? 30.245 -19.388 -14.972 1.00 55.38 210 CYS A N 1
ATOM 1710 C CA . CYS A 1 210 ? 30.273 -19.962 -13.632 1.00 55.38 210 CYS A CA 1
ATOM 1711 C C . CYS A 1 210 ? 31.262 -19.156 -12.776 1.00 55.38 210 CYS A C 1
ATOM 1713 O O . CYS A 1 210 ? 32.466 -19.214 -13.010 1.00 55.38 210 CYS A O 1
ATOM 1715 N N . MET A 1 211 ? 30.748 -18.375 -11.825 1.00 56.81 211 MET A N 1
ATOM 1716 C CA . MET A 1 211 ? 31.554 -17.595 -10.887 1.00 56.81 211 MET A CA 1
ATOM 1717 C C . MET A 1 211 ? 31.498 -18.284 -9.516 1.00 56.81 211 MET A C 1
ATOM 1719 O O . MET A 1 211 ? 30.393 -18.424 -8.980 1.00 56.81 211 MET A O 1
ATOM 1723 N N . PRO A 1 212 ? 32.628 -18.769 -8.966 1.00 47.00 212 PRO A N 1
ATOM 1724 C CA . PRO A 1 212 ? 32.649 -19.379 -7.639 1.00 47.00 212 PRO A CA 1
ATOM 1725 C C . PRO A 1 212 ? 32.231 -18.369 -6.553 1.00 47.00 212 PRO A C 1
ATOM 1727 O O . PRO A 1 212 ? 32.364 -17.159 -6.744 1.00 47.00 212 PRO A O 1
ATOM 1730 N N . LEU A 1 213 ? 31.659 -18.895 -5.460 1.00 46.66 213 LEU A N 1
ATOM 1731 C CA . LEU A 1 213 ? 31.195 -18.139 -4.286 1.00 46.66 213 LEU A CA 1
ATOM 1732 C C . LEU A 1 213 ? 32.332 -17.418 -3.561 1.00 46.66 213 LEU A C 1
ATOM 1734 O O . LEU A 1 213 ? 33.418 -18.027 -3.443 1.00 46.66 213 LEU A O 1
#

Foldseek 3Di:
DDFAWQDDPPPPRLADPVLVVQCVVLVNTGLVVQQAAAPVRVCVSRVPDALVSVVSSQVVQVVVVGHHDDDQFDDCPPPPPNQLVRLCVVVVQTGPVSVVVDDVLSSCVSQVQLPHPVPVDNVVSVVSCVVVVVDPQQDDLDQDDSLLSVLCVVVVHRHLLSCLPDALVRSQLSSFPCRPPPPDPGDRPRPVSSVSSVVSCVVVVHDRPDHDD

Radius of gyration: 23.08 Å; chains: 1; bounding box: 59×33×56 Å

pLDDT: mean 70.97, std 12.48, range [41.34, 90.31]